Protein AF-A0A316TCF7-F1 (afdb_monomer_lite)

Radius of gyration: 24.78 Å; c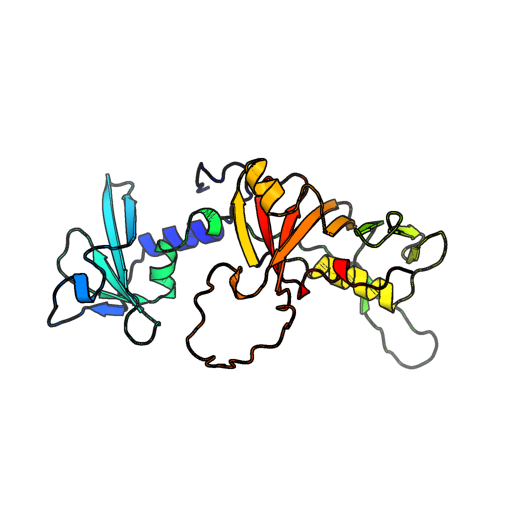hains: 1; bounding box: 73×53×65 Å

Structure (mmCIF, N/CA/C/O backbone):
data_AF-A0A316TCF7-F1
#
_entry.id   AF-A0A316TCF7-F1
#
loop_
_atom_site.group_PDB
_atom_site.id
_atom_site.type_symbol
_atom_site.label_atom_id
_atom_site.label_alt_id
_atom_site.label_comp_id
_atom_site.label_asym_id
_atom_site.label_entity_id
_atom_site.label_seq_id
_atom_site.pdbx_PDB_ins_code
_atom_site.Cartn_x
_atom_site.Cartn_y
_atom_site.Cartn_z
_atom_site.occupancy
_atom_site.B_iso_or_equiv
_atom_site.auth_seq_id
_atom_site.auth_comp_id
_atom_site.auth_asym_id
_atom_site.auth_atom_id
_atom_site.pdbx_PDB_model_num
ATOM 1 N N . LYS A 1 1 ? -2.316 -18.483 11.410 1.00 79.94 1 LYS A N 1
ATOM 2 C CA . LYS A 1 1 ? -2.054 -17.097 10.956 1.00 79.94 1 LYS A CA 1
ATOM 3 C C . LYS A 1 1 ? -3.388 -16.390 10.846 1.00 79.94 1 LYS A C 1
ATOM 5 O O . LYS A 1 1 ? -4.336 -17.031 10.403 1.00 79.94 1 LYS A O 1
ATOM 10 N N . TRP A 1 2 ? -3.458 -15.144 11.296 1.00 87.38 2 TRP A N 1
ATOM 11 C CA . TRP A 1 2 ? -4.660 -14.325 11.163 1.00 87.38 2 TRP A CA 1
ATOM 12 C C . TRP A 1 2 ? -4.809 -13.853 9.718 1.00 87.38 2 TRP A C 1
ATOM 14 O O . TRP A 1 2 ? -3.812 -13.752 8.998 1.00 87.38 2 TRP A O 1
ATOM 24 N N . LYS A 1 3 ? -6.047 -13.620 9.284 1.00 90.00 3 LYS A N 1
ATOM 25 C CA . LYS A 1 3 ? -6.356 -13.155 7.932 1.00 90.00 3 LYS A CA 1
ATOM 26 C C . LYS A 1 3 ? -7.639 -12.337 7.924 1.00 90.00 3 LYS A C 1
ATOM 28 O O . LYS A 1 3 ? -8.548 -12.625 8.701 1.00 90.00 3 LYS A O 1
ATOM 33 N N . ILE A 1 4 ? -7.713 -11.388 7.002 1.00 90.50 4 ILE A N 1
ATOM 34 C CA . ILE A 1 4 ? -8.958 -10.756 6.573 1.00 90.50 4 ILE A CA 1
ATOM 35 C C . ILE A 1 4 ? -9.314 -11.354 5.214 1.00 90.50 4 ILE A C 1
ATOM 37 O O . ILE A 1 4 ? -8.502 -11.317 4.286 1.00 90.50 4 ILE A O 1
ATOM 41 N N . ASP A 1 5 ? -10.509 -11.933 5.101 1.00 89.06 5 ASP A N 1
ATOM 42 C CA . ASP A 1 5 ? -10.923 -12.663 3.897 1.00 89.06 5 ASP A CA 1
ATOM 43 C C . ASP A 1 5 ? -11.027 -11.746 2.668 1.00 89.06 5 ASP A C 1
ATOM 45 O O . ASP A 1 5 ? -10.645 -12.147 1.573 1.00 89.06 5 ASP A O 1
ATOM 49 N N . SER A 1 6 ? -11.429 -10.481 2.839 1.00 88.75 6 SER A N 1
ATOM 50 C CA . SER A 1 6 ? -11.458 -9.499 1.742 1.00 88.75 6 SER A CA 1
ATOM 51 C C . SER A 1 6 ? -10.071 -9.073 1.242 1.00 88.75 6 SER A C 1
ATOM 53 O O . SER A 1 6 ? -9.982 -8.362 0.249 1.00 88.75 6 SER A O 1
ATOM 55 N N . LEU A 1 7 ? -8.992 -9.491 1.913 1.00 92.44 7 LEU A N 1
ATOM 56 C CA . LEU A 1 7 ? -7.603 -9.242 1.516 1.00 92.44 7 LEU A CA 1
ATOM 57 C C . LEU A 1 7 ? -6.900 -10.519 1.033 1.00 92.44 7 LEU A C 1
ATOM 59 O O . LEU A 1 7 ? -5.672 -10.578 1.034 1.00 92.44 7 LEU A O 1
ATOM 63 N N . GLN A 1 8 ? -7.637 -11.582 0.704 1.00 85.31 8 GLN A N 1
ATOM 64 C CA . GLN A 1 8 ? -7.052 -12.881 0.339 1.00 85.31 8 GLN A CA 1
ATOM 65 C C . GLN A 1 8 ? -6.064 -12.807 -0.842 1.00 85.31 8 GLN A C 1
ATOM 67 O O . GLN A 1 8 ? -5.120 -13.591 -0.886 1.00 85.31 8 GLN A O 1
ATOM 72 N N . ASP A 1 9 ? -6.255 -11.841 -1.745 1.00 84.38 9 ASP A N 1
ATOM 73 C CA . ASP A 1 9 ? -5.438 -11.638 -2.949 1.00 84.38 9 ASP A CA 1
ATOM 74 C C . ASP A 1 9 ? -4.302 -10.616 -2.740 1.00 84.38 9 ASP A C 1
ATOM 76 O O . ASP A 1 9 ? -3.544 -10.306 -3.662 1.00 84.38 9 ASP A O 1
ATOM 80 N N . ALA A 1 10 ? -4.154 -10.102 -1.515 1.00 92.50 10 ALA A N 1
ATOM 81 C CA . ALA A 1 10 ? -3.097 -9.180 -1.123 1.00 92.50 10 ALA A CA 1
ATOM 82 C C . ALA A 1 10 ? -2.125 -9.842 -0.133 1.00 92.50 10 ALA A C 1
ATOM 84 O O . ALA A 1 10 ? -2.541 -10.629 0.725 1.00 92.50 10 ALA A O 1
ATOM 85 N N . PRO A 1 11 ? -0.823 -9.503 -0.175 1.00 92.38 11 PRO A N 1
ATOM 86 C CA . PRO A 1 11 ? 0.077 -9.860 0.910 1.00 92.38 11 PRO A CA 1
ATOM 87 C C . PRO A 1 11 ? -0.380 -9.138 2.184 1.00 92.38 11 PRO A C 1
ATOM 89 O O . PRO A 1 11 ? -0.599 -7.929 2.175 1.00 92.38 11 PRO A O 1
ATOM 92 N N . GLN A 1 12 ? -0.554 -9.881 3.278 1.00 93.31 12 GLN A N 1
ATOM 93 C CA . GLN A 1 12 ? -1.078 -9.340 4.536 1.00 93.31 12 GLN A CA 1
ATOM 94 C C . GLN A 1 12 ? 0.015 -9.259 5.601 1.00 93.31 12 GLN A C 1
ATOM 96 O O . GLN A 1 12 ? 0.691 -10.253 5.894 1.00 93.31 12 GLN A O 1
ATOM 101 N N . TYR A 1 13 ? 0.138 -8.098 6.240 1.00 93.25 13 TYR A N 1
ATOM 102 C CA . TYR A 1 13 ? 1.184 -7.803 7.208 1.00 93.25 13 TYR A CA 1
ATOM 103 C C . TYR A 1 13 ? 0.856 -8.387 8.590 1.00 93.25 13 TYR A C 1
ATOM 105 O O . TYR A 1 13 ? 0.161 -7.789 9.412 1.00 93.25 13 TYR A O 1
ATOM 113 N N . GLN A 1 14 ? 1.365 -9.595 8.852 1.00 91.75 14 GLN A N 1
ATOM 114 C CA . GLN A 1 14 ? 1.034 -10.377 10.054 1.00 91.75 14 GLN A CA 1
ATOM 115 C C . GLN A 1 14 ? 1.345 -9.657 11.374 1.00 91.75 14 GLN A C 1
ATOM 117 O O . GLN A 1 14 ? 0.621 -9.857 12.348 1.00 91.75 14 GLN A O 1
ATOM 122 N N . SER A 1 15 ? 2.367 -8.797 11.417 1.00 92.00 15 SER A N 1
ATOM 123 C CA . SER A 1 15 ? 2.712 -8.040 12.626 1.00 92.00 15 SER A CA 1
ATOM 124 C C . SER A 1 15 ? 1.550 -7.167 13.111 1.00 92.00 15 SER A C 1
ATOM 126 O O . SER A 1 15 ? 1.272 -7.160 14.304 1.00 92.00 15 SER A O 1
ATOM 128 N N . LYS A 1 16 ? 0.775 -6.544 12.206 1.00 92.44 16 LYS A N 1
ATOM 129 C CA . LYS A 1 16 ? -0.392 -5.726 12.592 1.00 92.44 16 LYS A CA 1
ATOM 130 C C . LYS A 1 16 ? -1.493 -6.540 13.277 1.00 92.44 16 LYS A C 1
ATOM 132 O O . LYS A 1 16 ? -2.161 -6.020 14.167 1.00 92.44 16 LYS A O 1
ATOM 137 N N . TYR A 1 17 ? -1.668 -7.809 12.904 1.00 91.81 17 TYR A N 1
ATOM 138 C CA . TYR A 1 17 ? -2.594 -8.710 13.597 1.00 91.81 17 TYR A CA 1
ATOM 139 C C . TYR A 1 17 ? -2.096 -9.062 14.993 1.00 91.81 17 TYR A C 1
ATOM 141 O O . TYR A 1 17 ? -2.874 -9.049 15.942 1.00 91.81 17 TYR A O 1
ATOM 149 N N . ASN A 1 18 ? -0.803 -9.371 15.117 1.00 90.38 18 ASN A N 1
ATOM 150 C CA . ASN A 1 18 ? -0.202 -9.701 16.405 1.00 90.38 18 ASN A CA 1
ATOM 151 C C . ASN A 1 18 ? -0.298 -8.518 17.374 1.00 90.38 18 ASN A C 1
ATOM 153 O O . ASN A 1 18 ? -0.666 -8.732 18.523 1.00 90.38 18 ASN A O 1
ATOM 157 N N . ASP A 1 19 ? -0.075 -7.289 16.896 1.00 90.50 19 ASP A N 1
ATOM 158 C CA . ASP A 1 19 ? -0.264 -6.069 17.687 1.00 90.50 19 ASP A CA 1
ATOM 159 C C . ASP A 1 19 ? -1.677 -5.976 18.274 1.00 90.50 19 ASP A C 1
ATOM 161 O O . ASP A 1 19 ? -1.844 -5.672 19.453 1.00 90.50 19 ASP A O 1
ATOM 165 N N . LEU A 1 20 ? -2.702 -6.213 17.447 1.00 89.25 20 LEU A N 1
ATOM 166 C CA . LEU A 1 20 ? -4.098 -6.117 17.874 1.00 89.25 20 LEU A CA 1
ATOM 167 C C . LEU A 1 20 ? -4.452 -7.231 18.866 1.00 89.25 20 LEU A C 1
ATOM 169 O O . LEU A 1 20 ? -5.123 -6.990 19.867 1.00 89.25 20 LEU A O 1
ATOM 173 N N . VAL A 1 21 ? -3.977 -8.450 18.606 1.00 88.19 21 VAL A N 1
ATOM 174 C CA . VAL A 1 21 ? -4.162 -9.594 19.507 1.00 88.19 21 VAL A CA 1
ATOM 175 C C . VAL A 1 21 ? -3.517 -9.333 20.861 1.00 88.19 21 VAL A C 1
ATOM 177 O O . VAL A 1 21 ? -4.112 -9.677 21.878 1.00 88.19 21 VAL A O 1
ATOM 180 N N . GLU A 1 22 ? -2.331 -8.729 20.886 1.00 88.19 22 GLU A N 1
ATOM 181 C CA . GLU A 1 22 ? -1.636 -8.419 22.132 1.00 88.19 22 GLU A CA 1
ATOM 182 C C . GLU A 1 22 ? -2.380 -7.360 22.944 1.00 88.19 22 GLU A C 1
ATOM 184 O O . GLU A 1 22 ? -2.625 -7.559 24.132 1.00 88.19 22 GLU A O 1
ATOM 189 N N . VAL A 1 23 ? -2.877 -6.309 22.283 1.00 86.81 23 VAL A N 1
ATOM 190 C CA . VAL A 1 23 ? -3.737 -5.310 22.935 1.00 86.81 23 VAL A CA 1
ATOM 191 C C . VAL A 1 23 ? -4.981 -5.943 23.558 1.00 86.81 23 VAL A C 1
ATOM 193 O O . VAL A 1 23 ? -5.360 -5.570 24.661 1.00 86.81 23 VAL A O 1
ATOM 196 N N . MET A 1 24 ? -5.610 -6.922 22.905 1.00 82.56 24 MET A N 1
ATOM 197 C CA . MET A 1 24 ? -6.805 -7.578 23.458 1.00 82.56 24 MET A CA 1
ATOM 198 C C . MET A 1 24 ? -6.514 -8.545 24.617 1.00 82.56 24 MET A C 1
ATOM 200 O O . MET A 1 24 ? -7.453 -8.968 25.298 1.00 82.56 24 MET A O 1
ATOM 204 N N . LYS A 1 25 ? -5.250 -8.916 24.853 1.00 82.56 25 LYS A N 1
ATOM 205 C CA . LYS A 1 25 ? -4.839 -9.688 26.038 1.00 82.56 25 LYS A CA 1
ATOM 206 C C . LYS A 1 25 ? -4.508 -8.786 27.222 1.00 82.56 25 LYS A C 1
ATOM 208 O O . LYS A 1 25 ? -4.874 -9.117 28.345 1.00 82.56 25 LYS A O 1
ATOM 213 N N . GLU A 1 26 ? -3.813 -7.684 26.958 1.00 78.75 26 GLU A N 1
ATOM 214 C CA . GLU A 1 26 ? -3.201 -6.809 27.965 1.00 78.75 26 GLU A CA 1
ATOM 215 C C . GLU A 1 26 ? -3.775 -5.389 27.889 1.00 78.75 26 GLU A C 1
ATOM 217 O O . GLU A 1 26 ? -3.046 -4.404 27.966 1.00 78.75 26 GLU A O 1
ATOM 222 N N . LEU A 1 27 ? -5.088 -5.256 27.673 1.00 76.50 27 LEU A N 1
ATOM 223 C CA . LEU A 1 27 ? -5.707 -3.940 27.541 1.00 76.50 27 LEU A CA 1
ATOM 224 C C . LEU A 1 27 ? -5.580 -3.162 28.859 1.00 76.50 27 LEU A C 1
ATOM 226 O O . LEU A 1 27 ? -6.325 -3.401 29.811 1.00 76.50 27 LEU A O 1
ATOM 230 N N . GLU A 1 28 ? -4.663 -2.201 28.884 1.00 76.12 28 GLU A N 1
ATOM 231 C CA . GLU A 1 28 ? -4.437 -1.304 30.012 1.00 76.12 28 GLU A CA 1
ATOM 232 C C . GLU A 1 28 ? -4.947 0.107 29.699 1.00 76.12 28 GLU A C 1
ATOM 234 O O . GLU A 1 28 ? -4.671 0.689 28.647 1.00 76.12 28 GLU A O 1
ATOM 239 N N . ALA A 1 29 ? -5.704 0.673 30.637 1.00 76.44 29 ALA A N 1
ATOM 240 C CA . ALA A 1 29 ? -6.111 2.069 30.597 1.00 76.44 29 ALA A CA 1
ATOM 241 C C . ALA A 1 29 ? -5.047 2.953 31.257 1.00 76.44 29 ALA A C 1
ATOM 243 O O . ALA A 1 29 ? -4.533 2.621 32.324 1.00 76.44 29 ALA A O 1
ATOM 244 N N . VAL A 1 30 ? -4.783 4.123 30.671 1.00 79.88 30 VAL A N 1
ATOM 245 C CA . VAL A 1 30 ? -3.885 5.132 31.256 1.00 79.88 30 VAL A CA 1
ATOM 246 C C . VAL A 1 30 ? -4.546 5.779 32.468 1.00 79.88 30 VAL A C 1
ATOM 248 O O . VAL A 1 30 ? -3.920 5.979 33.506 1.00 79.88 30 VAL A O 1
ATOM 251 N N . GLN A 1 31 ? -5.827 6.123 32.336 1.00 89.12 31 GLN A N 1
ATOM 252 C CA . GLN A 1 31 ? -6.557 6.841 33.370 1.00 89.12 31 GLN A CA 1
ATOM 253 C C . GLN A 1 31 ? -8.052 6.548 33.283 1.00 89.12 31 GLN A C 1
ATOM 255 O O . GLN A 1 31 ? -8.632 6.600 32.204 1.00 89.12 31 GLN A O 1
ATOM 260 N N . LYS A 1 32 ? -8.697 6.317 34.428 1.00 93.38 32 LYS A N 1
ATOM 261 C CA . LYS A 1 32 ? -10.160 6.356 34.549 1.00 93.38 32 LYS A CA 1
ATOM 262 C C . LYS A 1 32 ? -10.629 7.809 34.683 1.00 93.38 32 LYS A C 1
ATOM 264 O O . LYS A 1 32 ? -10.065 8.561 35.479 1.00 93.38 32 LYS A O 1
ATOM 269 N N . LEU A 1 33 ? -11.639 8.208 33.913 1.00 92.12 33 LEU A N 1
ATOM 270 C CA . LEU A 1 33 ? -12.259 9.522 34.062 1.00 92.12 33 LEU A CA 1
ATOM 271 C C . LEU A 1 33 ? -13.232 9.546 35.243 1.00 92.12 33 LEU A C 1
ATOM 273 O O . LEU A 1 33 ? -14.001 8.613 35.462 1.00 92.12 33 LEU A O 1
ATOM 277 N N . GLU A 1 34 ? -13.231 10.674 35.946 1.00 91.12 34 GLU A N 1
ATOM 278 C CA . GLU A 1 34 ? -14.187 11.005 37.001 1.00 91.12 34 GLU A CA 1
ATOM 279 C C . GLU A 1 34 ? -15.113 12.131 36.517 1.00 91.12 34 GLU A C 1
ATOM 281 O O . GLU A 1 34 ? -14.715 12.945 35.682 1.00 91.12 34 GLU A O 1
ATOM 286 N N . ASN A 1 35 ? -16.324 12.221 37.077 1.00 88.00 35 ASN A N 1
ATOM 287 C CA . ASN A 1 35 ? -17.344 13.219 36.705 1.00 88.00 35 ASN A CA 1
ATOM 288 C C . ASN A 1 35 ? -17.736 13.159 35.215 1.00 88.00 35 ASN A C 1
ATOM 290 O O . ASN A 1 35 ? -17.579 14.127 34.469 1.00 88.00 35 ASN A O 1
ATOM 294 N N . LEU A 1 36 ? -18.231 11.994 34.791 1.00 89.81 36 LEU A N 1
ATOM 295 C CA . LEU A 1 36 ? -18.603 11.724 33.402 1.00 89.81 36 LEU A CA 1
ATOM 296 C C . LEU A 1 36 ? -19.696 12.679 32.896 1.00 89.81 36 LEU A C 1
ATOM 298 O O . LEU A 1 36 ? -20.663 12.975 33.601 1.00 89.81 36 LEU A O 1
ATOM 302 N N . GLN A 1 37 ? -19.536 13.125 31.653 1.00 92.19 37 GLN A N 1
ATOM 303 C CA . GLN A 1 37 ? -20.550 13.839 30.878 1.00 92.19 37 GLN A CA 1
ATOM 304 C C . GLN A 1 37 ? -21.309 12.865 29.961 1.00 92.19 37 GLN A C 1
ATOM 306 O O . GLN A 1 37 ? -21.151 11.646 30.050 1.00 92.19 37 GLN A O 1
ATOM 311 N N . GLU A 1 38 ? -22.151 13.397 29.077 1.00 94.06 38 GLU A N 1
ATOM 312 C CA . GLU A 1 38 ? -22.836 12.599 28.059 1.00 94.06 38 GLU A CA 1
ATOM 313 C C . GLU A 1 38 ? -21.843 11.939 27.088 1.00 94.06 38 GLU A C 1
ATOM 315 O O . GLU A 1 38 ? -20.800 12.504 26.762 1.00 94.06 38 GLU A O 1
ATOM 320 N N . LEU A 1 39 ? -22.183 10.744 26.588 1.00 95.31 39 LEU A N 1
ATOM 321 C CA . LEU A 1 39 ? -21.298 9.943 25.728 1.00 95.31 39 LEU A CA 1
ATOM 322 C C . LEU A 1 39 ? -20.875 10.661 24.439 1.00 95.31 39 LEU A C 1
ATOM 324 O O . LEU A 1 39 ? -19.760 10.447 23.965 1.00 95.31 39 LEU A O 1
ATOM 328 N N . SER A 1 40 ? -21.733 11.533 23.909 1.00 96.44 40 SER A N 1
ATOM 329 C CA . SER A 1 40 ? -21.477 12.343 22.713 1.00 96.44 40 SER A CA 1
ATOM 330 C C . SER A 1 40 ? -20.293 13.296 22.871 1.00 96.44 40 SER A C 1
ATOM 332 O O . SER A 1 40 ? -19.566 13.529 21.908 1.00 96.44 40 SER A O 1
ATOM 334 N N . VAL A 1 41 ? -20.021 13.779 24.091 1.00 95.88 41 VAL A N 1
ATOM 335 C CA . VAL A 1 41 ? -18.838 14.607 24.395 1.00 95.88 41 VAL A CA 1
ATOM 336 C C . VAL A 1 41 ? -17.544 13.844 24.100 1.00 95.88 41 VAL A C 1
ATOM 338 O O . VAL A 1 41 ? -16.540 14.436 23.714 1.00 95.88 41 VAL A O 1
ATOM 341 N N . TYR A 1 42 ? -17.580 12.523 24.248 1.00 96.12 42 TYR A N 1
ATOM 342 C CA . TYR A 1 42 ? -16.438 11.635 24.068 1.00 96.12 42 TYR A CA 1
ATOM 343 C C . TYR A 1 42 ? -16.463 10.887 22.728 1.00 96.12 42 TYR A C 1
ATOM 345 O O . TYR A 1 42 ? -15.568 10.086 22.481 1.00 96.12 42 TYR A O 1
ATOM 353 N N . GLY A 1 43 ? -17.484 11.087 21.884 1.00 96.19 43 GLY A N 1
ATOM 354 C CA . GLY A 1 43 ? -17.703 10.296 20.662 1.00 96.19 43 GLY A CA 1
ATOM 355 C C . GLY A 1 43 ? -18.103 8.837 20.919 1.00 96.19 43 GLY A C 1
ATOM 356 O O . GLY A 1 43 ? -17.979 7.988 20.042 1.00 96.19 43 GLY A O 1
ATOM 357 N N . LEU A 1 44 ? -18.558 8.512 22.133 1.00 96.69 44 LEU A N 1
ATOM 358 C CA . LEU A 1 44 ? -18.942 7.151 22.529 1.00 96.69 44 LEU A CA 1
ATOM 359 C C . LEU A 1 44 ? -20.415 6.825 22.237 1.00 96.69 44 LEU A C 1
ATOM 361 O O . LEU A 1 44 ? -20.863 5.710 22.498 1.00 96.69 44 LEU A O 1
ATOM 365 N N . ASP A 1 45 ? -21.171 7.777 21.694 1.00 96.19 45 ASP A N 1
ATOM 366 C CA . ASP A 1 45 ? -22.489 7.558 21.094 1.00 96.19 45 ASP A CA 1
ATOM 367 C C . ASP A 1 45 ? -22.395 7.003 19.659 1.00 96.19 45 ASP A C 1
ATOM 369 O O . ASP A 1 45 ? -23.292 6.278 19.226 1.00 96.19 45 ASP A O 1
ATOM 373 N N . GLN A 1 46 ? -21.287 7.271 18.956 1.00 95.75 46 GLN A N 1
ATOM 374 C CA . GLN A 1 46 ? -20.941 6.687 17.652 1.00 95.75 46 GLN A CA 1
ATOM 375 C C . GLN A 1 46 ? -19.502 6.130 17.629 1.00 95.75 46 GLN A C 1
ATOM 377 O O . GLN A 1 46 ? -18.666 6.599 16.858 1.00 95.75 46 GLN A O 1
ATOM 382 N N . PRO A 1 47 ? -19.189 5.124 18.464 1.00 96.75 47 PRO A N 1
ATOM 383 C CA . PRO A 1 47 ? -17.824 4.644 18.618 1.00 96.75 47 PRO A CA 1
ATOM 384 C C . PRO A 1 47 ? -17.405 3.679 17.505 1.00 96.75 47 PRO A C 1
ATOM 386 O O . PRO A 1 47 ? -18.223 2.936 16.950 1.00 96.75 47 PRO A O 1
ATOM 389 N N . THR A 1 48 ? -16.093 3.568 17.301 1.00 95.94 48 THR A N 1
ATOM 390 C CA . THR A 1 48 ? -15.496 2.394 16.653 1.00 95.94 48 THR A CA 1
ATOM 391 C C . THR A 1 48 ? -15.505 1.220 17.630 1.00 95.94 48 THR A C 1
ATOM 393 O O . THR A 1 48 ? 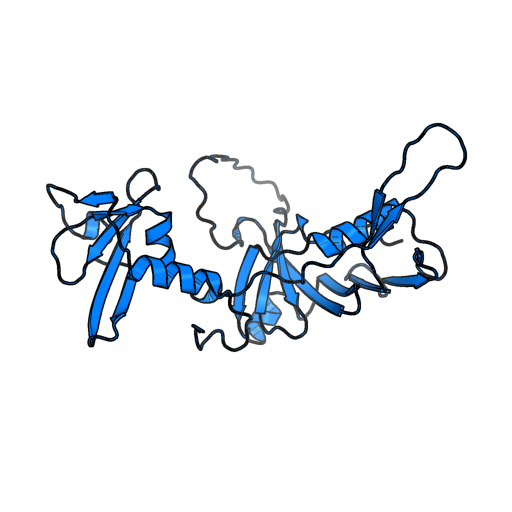-15.161 1.375 18.803 1.00 95.94 48 THR A O 1
ATOM 396 N N . LYS A 1 49 ? -15.912 0.032 17.169 1.00 93.88 49 LYS A N 1
ATOM 397 C CA . LYS A 1 49 ? -16.055 -1.159 18.018 1.00 93.88 49 LYS A CA 1
ATOM 398 C C . LYS A 1 49 ? -14.998 -2.210 17.700 1.00 93.88 49 LYS A C 1
ATOM 400 O O . LYS A 1 49 ? -14.859 -2.616 16.550 1.00 93.88 49 LYS A O 1
ATOM 405 N N . GLY A 1 50 ? -14.327 -2.711 18.733 1.00 90.56 50 GLY A N 1
ATOM 406 C CA . GLY A 1 50 ? -13.469 -3.892 18.660 1.00 90.56 50 GLY A CA 1
ATOM 407 C C . GLY A 1 50 ? -14.019 -5.009 19.538 1.00 90.56 50 GLY A C 1
ATOM 408 O O . GLY A 1 50 ? -14.167 -4.819 20.740 1.00 90.56 50 GLY A O 1
ATOM 409 N N . THR A 1 51 ? -14.303 -6.180 18.969 1.00 90.19 51 THR A N 1
ATOM 410 C CA . THR A 1 51 ? -14.833 -7.328 19.723 1.00 90.19 51 THR A CA 1
ATOM 411 C C . THR A 1 51 ? -13.874 -8.511 19.651 1.00 90.19 51 THR A C 1
ATOM 413 O O . THR A 1 51 ? -13.502 -8.945 18.562 1.00 90.19 51 THR A O 1
ATOM 416 N N . ALA A 1 52 ? -13.504 -9.063 20.808 1.00 87.81 52 ALA A N 1
ATOM 417 C CA . ALA A 1 52 ? -12.785 -10.331 20.906 1.00 87.81 52 ALA A CA 1
ATOM 418 C C . ALA A 1 52 ? -13.689 -11.430 21.458 1.00 87.81 52 ALA A C 1
ATOM 420 O O . ALA A 1 52 ? -14.390 -11.237 22.453 1.00 87.81 52 ALA A O 1
ATOM 421 N N . HIS A 1 53 ? -13.602 -12.603 20.832 1.00 89.38 53 HIS A N 1
ATOM 422 C CA . HIS A 1 53 ? -14.195 -13.846 21.310 1.00 89.38 53 HIS A CA 1
ATOM 423 C C . HIS A 1 53 ? -13.081 -14.745 21.845 1.00 89.38 53 HIS A C 1
ATOM 425 O O . HIS A 1 53 ? -12.179 -15.138 21.101 1.00 89.38 53 HIS A O 1
ATOM 431 N N . TYR A 1 54 ? -13.131 -15.048 23.136 1.00 87.50 54 TYR A N 1
ATOM 432 C CA . TYR A 1 54 ? -12.096 -15.805 23.829 1.00 87.50 54 TYR A CA 1
ATOM 433 C C . TYR A 1 54 ? -12.415 -17.303 23.834 1.00 87.50 54 TYR A C 1
ATOM 435 O O . TYR A 1 54 ? -13.560 -17.731 23.676 1.00 87.50 54 TYR A O 1
ATOM 443 N N . ALA A 1 55 ? -11.380 -18.125 24.022 1.00 88.56 55 ALA A N 1
ATOM 444 C CA . ALA A 1 55 ? -11.500 -19.585 24.000 1.00 88.56 55 ALA A CA 1
ATOM 445 C C . ALA A 1 55 ? -12.365 -20.150 25.143 1.00 88.56 55 ALA A C 1
ATOM 447 O O . ALA A 1 55 ? -12.894 -21.252 25.023 1.00 88.56 55 ALA A O 1
ATOM 448 N N . ASP A 1 56 ? -12.525 -19.399 26.233 1.00 90.31 56 ASP A N 1
ATOM 449 C CA . ASP A 1 56 ? -13.424 -19.730 27.343 1.00 90.31 56 ASP A CA 1
ATOM 450 C C . ASP A 1 56 ? -14.903 -19.403 27.046 1.00 90.31 56 ASP A C 1
ATOM 452 O O . ASP A 1 56 ? -15.771 -19.619 27.890 1.00 90.31 56 ASP A O 1
ATOM 456 N N . GLY A 1 57 ? -15.199 -18.906 25.840 1.00 90.69 57 GLY A N 1
ATOM 457 C CA . GLY A 1 57 ? -16.533 -18.516 25.395 1.00 90.69 57 GLY A CA 1
ATOM 458 C C . GLY A 1 57 ? -16.935 -17.099 25.800 1.00 90.69 57 GLY A C 1
ATOM 459 O O . GLY A 1 57 ? -18.010 -16.644 25.406 1.00 90.69 57 GLY A O 1
ATOM 460 N N . THR A 1 58 ? -16.101 -16.379 26.556 1.00 89.25 58 THR A N 1
ATOM 461 C CA . THR A 1 58 ? -16.373 -14.980 26.889 1.00 89.25 58 THR A CA 1
ATOM 462 C C . THR A 1 58 ? -16.173 -14.081 25.672 1.00 89.25 58 THR A C 1
ATOM 464 O O . THR A 1 58 ? -15.450 -14.396 24.725 1.00 89.25 58 THR A O 1
ATOM 467 N N . THR A 1 59 ? -16.870 -12.949 25.670 1.00 90.94 59 THR A N 1
ATOM 468 C CA . THR A 1 59 ? -16.748 -11.923 24.635 1.00 90.94 59 THR A CA 1
ATOM 469 C C . THR A 1 59 ? -16.531 -10.584 25.316 1.00 90.94 59 THR A C 1
ATOM 471 O O . THR A 1 59 ? -17.217 -10.273 26.292 1.00 90.94 59 THR A O 1
ATOM 474 N N . LYS A 1 60 ? -15.579 -9.797 24.814 1.00 89.69 60 LYS A N 1
ATOM 475 C CA . LYS A 1 60 ? -15.362 -8.417 25.257 1.00 89.69 60 LYS A CA 1
ATOM 476 C C . LYS A 1 60 ? -15.402 -7.483 24.066 1.00 89.69 60 LYS A C 1
ATOM 478 O O . LYS A 1 60 ? -14.752 -7.748 23.056 1.00 89.69 60 LYS A O 1
ATOM 483 N N . THR A 1 61 ? -16.151 -6.397 24.220 1.00 93.25 61 THR A N 1
ATOM 484 C CA . THR A 1 61 ? -16.255 -5.325 23.233 1.00 93.25 61 THR A CA 1
ATOM 485 C C . THR A 1 61 ? -15.697 -4.044 23.833 1.00 93.25 61 THR A C 1
ATOM 487 O O . THR A 1 61 ? -16.200 -3.565 24.851 1.00 93.25 61 THR A O 1
ATOM 490 N N . ILE A 1 62 ? -14.670 -3.493 23.193 1.00 93.25 62 ILE A N 1
ATOM 491 C CA . ILE A 1 62 ? -14.180 -2.141 23.439 1.00 93.25 62 ILE A CA 1
ATOM 492 C C . ILE A 1 62 ? -14.859 -1.174 22.468 1.00 93.25 62 ILE A C 1
ATOM 494 O O . ILE A 1 62 ? -15.039 -1.471 21.285 1.00 93.25 62 ILE A O 1
ATOM 498 N N . LEU A 1 63 ? -15.237 -0.017 22.992 1.00 96.31 63 LEU A N 1
ATOM 499 C CA . LEU A 1 63 ? -15.739 1.135 22.265 1.00 96.31 63 LEU A CA 1
ATOM 500 C C . LEU A 1 63 ? -14.650 2.208 22.301 1.00 96.31 63 LEU A C 1
ATOM 502 O O . LEU A 1 63 ? -14.224 2.596 23.389 1.00 96.31 63 LEU A O 1
ATOM 506 N N . VAL A 1 64 ? -14.207 2.663 21.133 1.00 96.69 64 VAL A N 1
ATOM 507 C CA . VAL A 1 64 ? -13.226 3.740 20.961 1.00 96.69 64 VAL A CA 1
ATOM 508 C C . VAL A 1 64 ? -13.957 4.953 20.397 1.00 96.69 64 VAL A C 1
ATOM 510 O O . VAL A 1 64 ? -14.557 4.871 19.325 1.00 96.69 64 VAL A O 1
ATOM 513 N N . GLY A 1 65 ? -13.959 6.042 21.158 1.00 97.25 65 GLY A N 1
ATOM 514 C CA . GLY A 1 65 ? -14.542 7.324 20.781 1.00 97.25 65 GLY A CA 1
ATOM 515 C C . GLY A 1 65 ? -13.502 8.274 20.191 1.00 97.25 65 GLY A C 1
ATOM 516 O O . GLY A 1 65 ? -12.544 7.853 19.546 1.00 97.25 65 GLY A O 1
ATOM 517 N N . ASN A 1 66 ? -13.688 9.567 20.438 1.00 96.31 66 ASN A N 1
ATOM 518 C CA . ASN A 1 66 ? -12.827 10.627 19.924 1.00 96.31 66 ASN A CA 1
ATOM 519 C C . ASN A 1 66 ? -11.443 10.628 20.592 1.00 96.31 66 ASN A C 1
ATOM 521 O O . ASN A 1 66 ? -11.285 10.215 21.751 1.00 96.31 66 ASN A O 1
ATOM 525 N N . ALA A 1 67 ? -10.463 11.192 19.884 1.00 95.38 67 ALA A N 1
ATOM 526 C CA . ALA A 1 67 ? -9.202 11.605 20.482 1.00 95.38 67 ALA A CA 1
ATOM 527 C C . ALA A 1 67 ? -9.459 12.634 21.599 1.00 95.38 67 ALA A C 1
ATOM 529 O O . ALA A 1 67 ? -10.275 13.553 21.473 1.00 95.38 67 ALA A O 1
ATOM 530 N N . ALA A 1 68 ? -8.766 12.466 22.718 1.00 93.06 68 ALA A N 1
ATOM 531 C CA . ALA A 1 68 ? -8.782 13.404 23.825 1.00 93.06 68 ALA A CA 1
ATOM 532 C C . ALA A 1 68 ? -7.994 14.678 23.464 1.00 93.06 68 ALA A C 1
ATOM 534 O O . ALA A 1 68 ? -7.092 14.630 22.621 1.00 93.06 68 ALA A O 1
ATOM 535 N N . PRO A 1 69 ? -8.269 15.818 24.128 1.00 91.12 69 PRO A N 1
ATOM 536 C CA . PRO A 1 69 ? -7.489 17.035 23.936 1.00 91.12 69 PRO A CA 1
ATOM 537 C C . PRO A 1 69 ? -5.983 16.770 24.066 1.00 91.12 69 PRO A C 1
ATOM 539 O O . PRO A 1 69 ? -5.529 16.201 25.060 1.00 91.12 69 PRO A O 1
ATOM 542 N N . GLY A 1 70 ? -5.220 17.188 23.055 1.00 85.62 70 GLY A N 1
ATOM 543 C CA . GLY A 1 70 ? -3.780 16.942 22.955 1.00 85.62 70 GLY A CA 1
ATOM 544 C C . GLY A 1 70 ? -3.382 15.707 22.138 1.00 85.62 70 GLY A C 1
ATOM 545 O O . GLY A 1 70 ? -2.191 15.452 22.030 1.00 85.62 70 GLY A O 1
ATOM 546 N N . GLY A 1 71 ? -4.329 14.937 21.586 1.00 85.94 71 GLY A N 1
ATOM 547 C CA . GLY A 1 71 ? -4.079 13.921 20.547 1.00 85.94 71 GLY A CA 1
ATOM 548 C C . GLY A 1 71 ? -3.389 12.627 21.003 1.00 85.94 71 GLY A C 1
ATOM 549 O O . GLY A 1 71 ? -3.403 11.639 20.288 1.00 85.94 71 GLY A O 1
ATOM 550 N N . LEU A 1 72 ? -2.830 12.581 22.215 1.00 90.50 72 LEU A N 1
ATOM 551 C CA . LEU A 1 72 ? -2.046 11.428 22.686 1.00 90.50 72 LEU A CA 1
ATOM 552 C C . LEU A 1 72 ? -2.881 10.230 23.164 1.00 90.50 72 LEU A C 1
ATOM 554 O O . LEU A 1 72 ? -2.345 9.133 23.339 1.00 90.50 72 LEU A O 1
ATOM 558 N N . ASN A 1 73 ? -4.165 10.436 23.456 1.00 94.56 73 ASN A N 1
ATOM 559 C CA . ASN A 1 73 ? -5.048 9.427 24.039 1.00 94.56 73 ASN A CA 1
ATOM 560 C C . ASN A 1 73 ? -6.430 9.477 23.391 1.00 94.56 73 ASN A C 1
ATOM 562 O O . ASN A 1 73 ? -6.830 10.510 22.869 1.00 94.56 73 ASN A O 1
ATOM 566 N N . TYR A 1 74 ? -7.188 8.397 23.534 1.00 96.38 74 TYR A N 1
ATOM 567 C CA . TYR A 1 74 ? -8.574 8.270 23.096 1.00 96.38 74 TYR A CA 1
ATOM 568 C C . TYR A 1 74 ? -9.484 7.957 24.277 1.00 96.38 74 TYR A C 1
ATOM 570 O O . TYR A 1 74 ? -9.074 7.290 25.234 1.00 96.38 74 TYR A O 1
ATOM 578 N N . TYR A 1 75 ? -10.731 8.419 24.196 1.00 96.81 75 TYR A N 1
ATOM 579 C CA . TYR A 1 75 ? -11.772 8.006 25.128 1.00 96.81 75 TYR A CA 1
ATOM 580 C C . TYR A 1 75 ? -12.263 6.607 24.774 1.00 96.81 75 TYR A C 1
ATOM 582 O O . TYR A 1 75 ? -12.799 6.384 23.691 1.00 96.81 75 TYR A O 1
ATOM 590 N N . CYS A 1 76 ? -12.119 5.669 2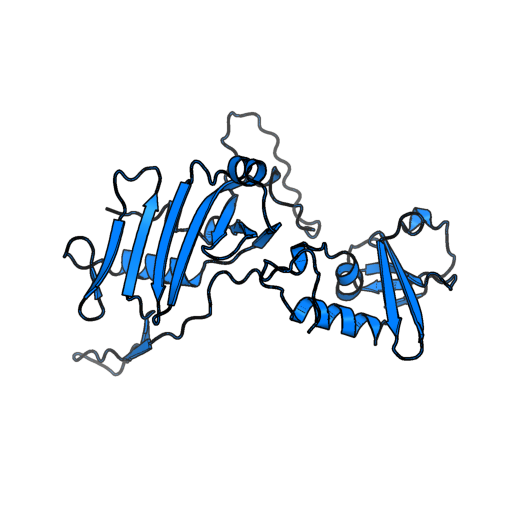5.702 1.00 96.31 76 CYS A N 1
ATOM 591 C CA . CYS A 1 76 ? -12.501 4.278 25.504 1.00 96.31 76 CYS A CA 1
ATOM 592 C C . CYS A 1 76 ? -13.391 3.775 26.636 1.00 96.31 76 CYS A C 1
ATOM 594 O O . CYS A 1 76 ? -13.291 4.218 27.780 1.00 96.31 76 CYS A O 1
ATOM 596 N N . LYS A 1 77 ? -14.245 2.804 26.323 1.00 94.69 77 LYS A N 1
ATOM 597 C CA . LYS A 1 77 ? -15.155 2.172 27.282 1.00 94.69 77 LYS A CA 1
ATOM 598 C C . LYS A 1 77 ? -15.383 0.708 26.914 1.00 94.69 77 LYS A C 1
ATOM 600 O O . LYS A 1 77 ? -15.437 0.372 25.734 1.00 94.69 77 LYS A O 1
ATOM 605 N N . LEU A 1 78 ? -15.539 -0.166 27.908 1.00 92.31 78 LEU A N 1
ATOM 606 C CA . LEU A 1 78 ?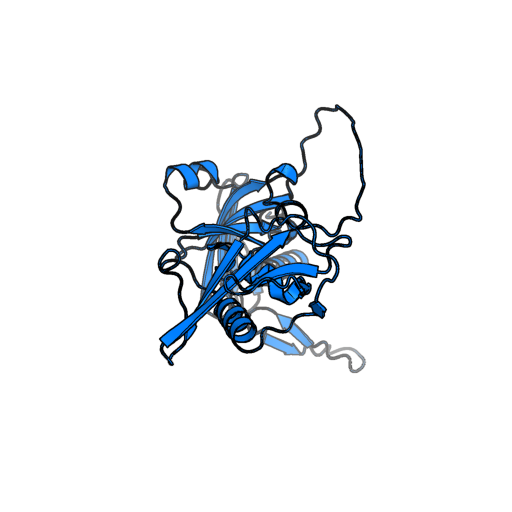 -16.075 -1.508 27.669 1.00 92.31 78 LEU A CA 1
ATOM 607 C C . LEU A 1 78 ? -17.598 -1.428 27.537 1.00 92.31 78 LEU A C 1
ATOM 609 O O . LEU A 1 78 ? -18.256 -0.786 28.353 1.00 92.31 78 LEU A O 1
ATOM 613 N N . GLU A 1 79 ? -18.155 -2.075 26.512 1.00 93.56 79 GLU A N 1
ATOM 614 C CA . GLU A 1 79 ? -19.591 -1.999 26.187 1.00 93.56 79 GLU A CA 1
ATOM 615 C C . GLU A 1 79 ? -20.494 -2.452 27.351 1.00 93.56 79 GLU A C 1
ATOM 617 O O . GLU A 1 79 ? -21.609 -1.955 27.489 1.00 93.56 79 GLU A O 1
ATOM 622 N N . ASP A 1 80 ? -20.002 -3.352 28.210 1.00 91.56 80 ASP A N 1
ATOM 623 C CA . ASP A 1 80 ? -20.699 -3.907 29.376 1.00 91.56 80 ASP A CA 1
ATOM 624 C C . ASP A 1 80 ? -20.437 -3.159 30.699 1.00 91.56 80 ASP A C 1
ATOM 626 O O . ASP A 1 80 ? -20.886 -3.609 31.755 1.00 91.56 80 ASP A O 1
ATOM 630 N N . GLN A 1 81 ? -19.710 -2.040 30.676 1.00 90.56 81 GLN A N 1
ATOM 631 C CA . GLN A 1 81 ? -19.375 -1.247 31.867 1.00 90.56 81 GLN A CA 1
ATOM 632 C C . GLN A 1 81 ? -19.877 0.186 31.733 1.00 90.56 81 GLN A C 1
ATOM 634 O O . GLN A 1 81 ? -20.403 0.539 30.689 1.00 90.56 81 GLN A O 1
ATOM 639 N N . ASP A 1 82 ? -19.737 1.014 32.776 1.00 90.94 82 ASP A N 1
ATOM 640 C CA . ASP A 1 82 ? -20.089 2.443 32.721 1.00 90.94 82 ASP A CA 1
ATOM 641 C C . ASP A 1 82 ? -18.896 3.394 32.693 1.00 90.94 82 ASP A C 1
ATOM 643 O O . ASP A 1 82 ? -19.005 4.501 32.163 1.00 90.94 82 ASP A O 1
ATOM 647 N N . ASP A 1 83 ? -17.755 2.928 33.185 1.00 94.62 83 ASP A N 1
ATOM 648 C CA . ASP A 1 83 ? -16.531 3.706 33.282 1.00 94.62 83 ASP A CA 1
ATOM 649 C C . ASP A 1 83 ? -15.973 4.076 31.898 1.00 94.62 83 ASP A C 1
ATOM 651 O O . ASP A 1 83 ? -15.971 3.268 30.965 1.00 94.62 83 ASP A O 1
ATOM 655 N N . ILE A 1 84 ? -15.471 5.308 31.786 1.00 95.75 84 ILE A N 1
ATOM 656 C CA . ILE A 1 84 ? -14.762 5.810 30.606 1.00 95.75 84 ILE A CA 1
ATOM 657 C C . ILE A 1 84 ? -13.297 5.994 30.980 1.00 95.75 84 ILE A C 1
ATOM 659 O O . ILE A 1 84 ? -12.969 6.493 32.060 1.00 95.75 84 ILE A O 1
ATOM 663 N N . TYR A 1 85 ? -12.418 5.608 30.068 1.00 95.25 85 TYR A N 1
ATOM 664 C CA . TYR A 1 85 ? -10.980 5.613 30.254 1.00 95.25 85 TYR A CA 1
ATOM 665 C C . TYR A 1 85 ? -10.286 6.422 29.163 1.00 95.25 85 TYR A C 1
ATOM 667 O O . TYR A 1 85 ? -10.770 6.508 28.039 1.00 95.25 85 TYR A O 1
ATOM 675 N N . LEU A 1 86 ? -9.119 6.968 29.491 1.00 94.88 86 LEU A N 1
ATOM 676 C CA . LEU A 1 86 ? -8.120 7.371 28.513 1.00 94.88 86 LEU A CA 1
ATOM 677 C C . LEU A 1 86 ? -7.234 6.169 28.203 1.00 94.88 86 LEU A C 1
ATOM 679 O O . LEU A 1 86 ? -6.651 5.570 29.111 1.00 94.88 86 LEU A O 1
ATOM 683 N N . VAL A 1 87 ? -7.125 5.836 26.924 1.00 93.56 87 VAL A N 1
ATOM 684 C CA . VAL A 1 87 ? -6.225 4.803 26.398 1.00 93.56 87 VAL A CA 1
ATOM 685 C C . VAL A 1 87 ? -5.251 5.476 25.441 1.00 93.56 87 VAL A C 1
ATOM 687 O O . VAL A 1 87 ? -5.658 6.353 24.683 1.00 93.56 87 VAL A O 1
ATOM 690 N N . SER A 1 88 ? -3.974 5.091 25.470 1.00 93.25 88 SER A N 1
ATOM 691 C CA . SER A 1 88 ? -2.962 5.693 24.594 1.00 93.25 88 SER A CA 1
ATOM 692 C C . SER A 1 88 ? -3.322 5.528 23.116 1.00 93.25 88 SER A C 1
ATOM 694 O O . SER A 1 88 ? -3.829 4.475 22.720 1.00 93.25 88 SER A O 1
ATOM 696 N N . GLY A 1 89 ? -3.001 6.528 22.289 1.00 91.00 89 GLY A N 1
ATOM 697 C CA . GLY A 1 89 ? -3.185 6.467 20.830 1.00 91.00 89 GLY A CA 1
ATOM 698 C C . GLY A 1 89 ? -2.542 5.223 20.220 1.00 91.00 89 GLY A C 1
ATOM 699 O O . GLY A 1 89 ? -3.211 4.431 19.563 1.00 91.00 89 GLY A O 1
ATOM 700 N N . THR A 1 90 ? -1.312 4.909 20.641 1.00 88.50 90 THR A N 1
ATOM 701 C CA . THR A 1 90 ? -0.569 3.691 20.255 1.00 88.50 90 THR A CA 1
ATOM 702 C C . THR A 1 90 ? -1.317 2.369 20.481 1.00 88.50 90 THR A C 1
ATOM 704 O O . THR A 1 90 ? -0.967 1.342 19.889 1.00 88.50 90 THR A O 1
ATOM 707 N N . THR A 1 91 ? -2.319 2.357 21.358 1.00 90.06 91 THR A N 1
ATOM 708 C CA . THR A 1 91 ? -3.175 1.205 21.647 1.00 90.06 91 THR A CA 1
ATOM 709 C C . THR A 1 91 ? -4.533 1.353 20.969 1.00 90.06 91 THR A C 1
ATOM 711 O O . THR A 1 91 ? -4.965 0.427 20.284 1.00 90.06 91 THR A O 1
ATOM 714 N N . ALA A 1 92 ? -5.185 2.506 21.119 1.00 91.81 92 ALA A N 1
ATOM 715 C CA . ALA A 1 92 ? -6.526 2.761 20.604 1.00 91.81 92 ALA A CA 1
ATOM 716 C C . ALA A 1 92 ? -6.584 2.794 19.066 1.00 91.81 92 ALA A C 1
ATOM 718 O O . ALA A 1 92 ? -7.471 2.181 18.474 1.00 91.81 92 ALA A O 1
ATOM 719 N N . GLU A 1 93 ? -5.600 3.402 18.402 1.00 91.75 93 GLU A N 1
ATOM 720 C CA . GLU A 1 93 ? -5.546 3.533 16.936 1.00 91.75 93 GLU A CA 1
ATOM 721 C C . GLU A 1 93 ? -5.477 2.180 16.221 1.00 91.75 93 GLU A C 1
ATOM 723 O O . GLU A 1 93 ? -5.889 2.048 15.070 1.00 91.75 93 GLU A O 1
ATOM 728 N N . LYS A 1 94 ? -5.030 1.117 16.903 1.00 91.62 94 LYS A N 1
ATOM 729 C CA . LYS A 1 94 ? -5.039 -0.245 16.343 1.00 91.62 94 LYS A CA 1
ATOM 730 C C . LYS A 1 94 ? -6.454 -0.733 16.024 1.00 91.62 94 LYS A C 1
ATOM 732 O O . LYS A 1 94 ? -6.603 -1.534 15.102 1.00 91.62 94 LYS A O 1
ATOM 737 N N . PHE A 1 95 ? -7.465 -0.251 16.751 1.00 91.25 95 PHE A N 1
ATOM 738 C CA . PHE A 1 95 ? -8.880 -0.522 16.480 1.00 91.25 95 PHE A CA 1
ATOM 739 C C . PHE A 1 95 ? -9.450 0.357 15.366 1.00 91.25 95 PHE A C 1
ATOM 741 O O . PHE A 1 95 ? -10.450 -0.018 14.761 1.00 91.25 95 PHE A O 1
ATOM 748 N N . LEU A 1 96 ? -8.816 1.500 15.097 1.00 91.62 96 LEU A N 1
ATOM 749 C CA . LEU A 1 96 ? -9.218 2.453 14.061 1.00 91.62 96 LEU A CA 1
ATOM 750 C C . LEU A 1 96 ? -8.646 2.094 12.681 1.00 91.62 96 LEU A C 1
ATOM 752 O O . LEU A 1 96 ? -9.096 2.630 11.672 1.00 91.62 96 LEU A O 1
ATOM 756 N N . ARG A 1 97 ? -7.681 1.163 12.627 1.00 91.56 97 ARG A N 1
ATOM 757 C CA . ARG A 1 97 ? -7.107 0.645 11.378 1.00 91.56 97 ARG A CA 1
ATOM 758 C C . ARG A 1 97 ? -8.208 0.177 10.432 1.00 91.56 97 ARG A C 1
ATOM 760 O O . ARG A 1 97 ? -9.005 -0.706 10.755 1.00 91.56 97 ARG A O 1
ATOM 767 N N . SER A 1 98 ? -8.179 0.712 9.222 1.00 91.38 98 SER A N 1
ATOM 768 C CA . SER A 1 98 ? -8.985 0.222 8.120 1.00 91.38 98 SER A CA 1
ATOM 769 C C . SER A 1 98 ? -8.537 -1.184 7.712 1.00 91.38 98 SER A C 1
ATOM 771 O O . SER A 1 98 ? -7.442 -1.653 8.029 1.00 91.38 98 SER A O 1
ATOM 773 N N . THR A 1 99 ? -9.375 -1.869 6.935 1.00 92.19 99 THR A N 1
ATOM 774 C CA . THR A 1 99 ? -8.996 -3.163 6.355 1.00 92.19 99 THR A CA 1
ATOM 775 C C . THR A 1 99 ? -7.732 -3.046 5.494 1.00 92.19 99 THR A C 1
ATOM 777 O O . THR A 1 99 ? -6.855 -3.900 5.584 1.00 92.19 99 THR A O 1
ATOM 780 N N . LEU A 1 100 ? -7.583 -1.972 4.714 1.00 94.19 100 LEU A N 1
ATOM 781 C CA . LEU A 1 100 ? -6.432 -1.790 3.824 1.00 94.19 100 LEU A CA 1
ATOM 782 C C . LEU A 1 100 ? -5.112 -1.599 4.579 1.00 94.19 100 LEU A C 1
ATOM 784 O O . LEU A 1 100 ? -4.060 -1.955 4.052 1.00 94.19 100 LEU A O 1
ATOM 788 N N . ASP A 1 101 ? -5.150 -1.149 5.835 1.00 93.56 101 ASP A N 1
ATOM 789 C CA . ASP A 1 101 ? -3.942 -1.023 6.653 1.00 93.56 101 ASP A CA 1
ATOM 790 C C . ASP A 1 101 ? -3.271 -2.371 6.923 1.00 93.56 101 ASP A C 1
ATOM 792 O O . ASP A 1 101 ? -2.081 -2.412 7.220 1.00 93.56 101 ASP A O 1
ATOM 796 N N . TYR A 1 102 ? -3.983 -3.490 6.806 1.00 94.69 102 TYR A N 1
ATOM 797 C CA . TYR A 1 102 ? -3.399 -4.820 6.993 1.00 94.69 102 TYR A CA 1
ATOM 798 C C . TYR A 1 102 ? -2.654 -5.342 5.761 1.00 94.69 102 TYR A C 1
ATOM 800 O O . TYR A 1 102 ? -2.066 -6.424 5.833 1.00 94.69 102 TYR A O 1
ATOM 808 N N . VAL A 1 103 ? -2.641 -4.602 4.651 1.00 95.31 103 VAL A N 1
ATOM 809 C CA . VAL A 1 103 ? -1.850 -4.946 3.466 1.00 95.31 103 VAL A CA 1
ATOM 810 C C . VAL A 1 103 ? -0.366 -4.670 3.723 1.00 95.31 103 VAL A C 1
ATOM 812 O O . VAL A 1 103 ? 0.014 -3.665 4.321 1.00 95.31 103 VAL A O 1
ATOM 815 N N . ASP A 1 104 ? 0.485 -5.592 3.284 1.00 93.81 104 ASP A N 1
ATOM 816 C CA . ASP A 1 104 ? 1.934 -5.442 3.320 1.00 93.81 104 ASP A CA 1
ATOM 817 C C . ASP A 1 104 ? 2.390 -4.429 2.261 1.00 93.81 104 ASP A C 1
ATOM 819 O O . ASP A 1 104 ? 2.135 -4.589 1.062 1.00 93.81 104 ASP A O 1
ATOM 823 N N . LEU A 1 105 ? 3.064 -3.381 2.733 1.00 93.88 105 LEU A N 1
ATOM 824 C CA . LEU A 1 105 ? 3.560 -2.266 1.929 1.00 93.88 105 LEU A CA 1
ATOM 825 C C . LEU A 1 105 ? 4.967 -2.518 1.358 1.00 93.88 105 LEU A C 1
ATOM 827 O O . LEU A 1 105 ? 5.486 -1.691 0.607 1.00 93.88 105 LEU A O 1
ATOM 831 N N . SER A 1 106 ? 5.600 -3.652 1.686 1.00 91.12 106 SER A N 1
ATOM 832 C CA . SER A 1 106 ? 6.880 -4.042 1.093 1.00 91.12 106 SER A CA 1
ATOM 833 C C . SER A 1 106 ? 6.694 -4.433 -0.375 1.00 91.12 106 SER A C 1
ATOM 835 O O . SER A 1 106 ? 6.081 -5.448 -0.719 1.00 91.12 106 SER A O 1
ATOM 837 N N . LEU A 1 107 ? 7.211 -3.606 -1.282 1.00 90.31 107 LEU A N 1
ATOM 838 C CA . LEU A 1 107 ? 7.095 -3.837 -2.725 1.00 90.31 107 LEU A CA 1
ATOM 839 C C . LEU A 1 107 ? 8.154 -4.822 -3.224 1.00 90.31 107 LEU A C 1
ATOM 841 O O . LEU A 1 107 ? 7.882 -5.650 -4.093 1.00 90.31 107 LEU A O 1
ATOM 845 N N . THR A 1 108 ? 9.335 -4.789 -2.617 1.00 85.69 108 THR A N 1
ATOM 846 C CA . THR A 1 108 ? 10.495 -5.600 -2.986 1.00 85.69 108 THR A CA 1
ATOM 847 C C . THR A 1 108 ? 11.081 -6.247 -1.738 1.00 85.69 108 THR A C 1
ATOM 849 O O . THR A 1 108 ? 10.865 -5.780 -0.618 1.00 85.69 108 THR A O 1
ATOM 852 N N . SER A 1 109 ? 11.788 -7.366 -1.896 1.00 73.56 109 SER A N 1
ATOM 853 C CA . SER A 1 109 ? 12.532 -7.947 -0.777 1.00 73.56 109 SER A CA 1
ATOM 854 C C . SER A 1 109 ? 13.844 -7.202 -0.562 1.00 73.56 109 SER A C 1
ATOM 856 O O . SER A 1 109 ? 14.459 -6.724 -1.515 1.00 73.56 109 SER A O 1
ATOM 858 N N . THR A 1 110 ? 14.301 -7.154 0.689 1.00 62.34 110 THR A N 1
ATOM 859 C CA . THR A 1 110 ? 15.652 -6.697 1.020 1.00 62.34 110 THR A CA 1
ATOM 860 C C . THR A 1 110 ? 16.656 -7.569 0.274 1.00 62.34 110 THR A C 1
ATOM 862 O O . THR A 1 110 ? 16.714 -8.779 0.484 1.00 62.34 110 THR A O 1
ATOM 865 N N . VAL A 1 111 ? 17.404 -6.961 -0.640 1.00 62.41 111 VAL A N 1
ATOM 866 C CA . VAL A 1 111 ? 18.402 -7.655 -1.451 1.00 62.41 111 VAL A CA 1
ATOM 867 C C . VAL A 1 111 ? 19.742 -7.654 -0.735 1.00 62.41 111 VAL A C 1
ATOM 869 O O . VAL A 1 111 ? 20.184 -6.621 -0.238 1.00 62.41 111 VAL A O 1
ATOM 872 N N . GLU A 1 112 ? 20.386 -8.818 -0.681 1.00 58.81 112 GLU A N 1
ATOM 873 C CA . GLU A 1 112 ? 21.764 -8.923 -0.210 1.00 58.81 112 GLU A CA 1
ATOM 874 C C . GLU A 1 112 ? 22.683 -8.166 -1.168 1.00 58.81 112 GLU A C 1
ATOM 876 O O . GLU A 1 112 ? 22.611 -8.338 -2.389 1.00 58.81 112 GLU A O 1
ATOM 881 N N . THR A 1 113 ? 23.545 -7.321 -0.615 1.00 62.94 113 THR A N 1
ATOM 882 C CA . THR A 1 113 ? 24.575 -6.639 -1.382 1.00 62.94 113 THR A CA 1
ATOM 883 C C . THR A 1 113 ? 25.846 -7.474 -1.426 1.00 62.94 113 THR A C 1
ATOM 885 O O . THR A 1 113 ? 26.236 -8.119 -0.450 1.00 62.94 113 THR A O 1
ATOM 888 N N . THR A 1 114 ? 26.529 -7.454 -2.566 1.00 59.38 114 THR A N 1
ATOM 889 C CA . THR A 1 114 ? 27.849 -8.069 -2.689 1.00 59.38 114 THR A CA 1
ATOM 890 C C . THR A 1 114 ? 28.909 -7.052 -2.314 1.00 59.38 114 THR A C 1
ATOM 892 O O . THR A 1 114 ? 29.022 -6.008 -2.955 1.00 59.38 114 THR A O 1
ATOM 895 N N . THR A 1 115 ? 29.697 -7.352 -1.283 1.00 55.62 115 THR A N 1
ATOM 896 C CA . THR A 1 115 ? 30.844 -6.529 -0.904 1.00 55.62 115 THR A CA 1
ATOM 897 C C . THR A 1 115 ? 32.075 -6.937 -1.703 1.00 55.62 115 THR A C 1
ATOM 899 O O . THR A 1 115 ? 32.393 -8.118 -1.833 1.00 55.62 115 THR A O 1
ATOM 902 N N . TYR A 1 116 ? 32.797 -5.956 -2.228 1.00 59.56 116 TYR A N 1
ATOM 903 C CA . TYR A 1 116 ? 34.106 -6.160 -2.829 1.00 59.56 116 TYR A CA 1
ATOM 904 C C . TYR A 1 116 ? 35.081 -5.099 -2.329 1.00 59.56 116 TYR A C 1
ATOM 906 O O . TYR A 1 116 ? 34.743 -3.937 -2.102 1.00 59.56 116 TYR A O 1
ATOM 914 N N . THR A 1 117 ? 36.318 -5.531 -2.116 1.00 49.09 117 THR A N 1
ATOM 915 C CA . THR A 1 117 ? 37.422 -4.676 -1.689 1.00 49.09 117 THR A CA 1
ATOM 916 C C . THR A 1 117 ? 38.251 -4.294 -2.899 1.00 49.09 117 THR A C 1
ATOM 918 O O . THR A 1 117 ? 38.952 -5.136 -3.462 1.00 49.09 117 THR A O 1
ATOM 921 N N . THR A 1 118 ? 38.211 -3.023 -3.282 1.00 54.75 118 THR A N 1
ATOM 922 C CA . THR A 1 118 ? 39.181 -2.460 -4.223 1.00 54.75 118 THR A CA 1
ATOM 923 C C . THR A 1 118 ? 40.449 -2.095 -3.464 1.00 54.75 118 THR A C 1
ATOM 925 O O . THR A 1 118 ? 40.433 -1.242 -2.577 1.00 54.75 118 THR A O 1
ATOM 928 N N . SER A 1 119 ? 41.558 -2.758 -3.787 1.00 52.03 119 SER A N 1
ATOM 929 C CA . SER A 1 119 ? 42.884 -2.365 -3.311 1.00 52.03 119 SER A CA 1
ATOM 930 C C . SER A 1 119 ? 43.507 -1.415 -4.329 1.00 52.03 119 SER A C 1
ATOM 932 O O . SER A 1 119 ? 43.796 -1.828 -5.449 1.00 52.03 119 SER A O 1
ATOM 934 N N . SER A 1 120 ? 43.703 -0.149 -3.952 1.00 49.06 120 SER A N 1
ATOM 935 C CA . SER A 1 120 ? 44.525 0.774 -4.743 1.00 49.06 120 SER A CA 1
ATOM 936 C C . SER A 1 120 ? 45.979 0.304 -4.683 1.00 49.06 120 SER A C 1
ATOM 938 O O . SER A 1 120 ? 46.516 0.095 -3.594 1.00 49.06 120 SER A O 1
ATOM 940 N N . SER A 1 121 ? 46.606 0.091 -5.841 1.00 52.41 121 SER A N 1
ATOM 941 C CA . SER A 1 121 ? 48.009 -0.333 -5.945 1.00 52.41 121 SER A CA 1
ATOM 942 C C . SER A 1 121 ? 49.008 0.792 -5.666 1.00 52.41 121 SER A C 1
ATOM 944 O O . SER A 1 121 ? 50.180 0.502 -5.438 1.00 52.41 121 SER A O 1
ATOM 946 N N . ASP A 1 122 ? 48.544 2.040 -5.617 1.00 58.16 122 ASP A N 1
ATOM 947 C CA . ASP A 1 122 ? 49.358 3.200 -5.281 1.00 58.16 122 ASP A CA 1
ATOM 948 C C . ASP A 1 122 ? 48.846 3.835 -3.978 1.00 58.16 122 ASP A C 1
ATOM 950 O O . ASP A 1 122 ? 47.741 4.370 -3.913 1.00 58.16 122 ASP A O 1
ATOM 954 N N . ASP A 1 123 ? 49.703 3.750 -2.961 1.00 47.91 123 ASP A N 1
ATOM 955 C CA . ASP A 1 123 ? 49.720 4.502 -1.702 1.00 47.91 123 ASP A CA 1
ATOM 956 C C . ASP A 1 123 ? 48.683 4.182 -0.591 1.00 47.91 123 ASP A C 1
ATOM 958 O O . ASP A 1 123 ? 47.471 4.231 -0.760 1.00 47.91 123 ASP A O 1
ATOM 962 N N . THR A 1 124 ? 49.230 3.899 0.601 1.00 49.22 124 THR A N 1
ATOM 963 C CA . THR A 1 124 ? 48.629 3.931 1.952 1.00 49.22 124 THR A CA 1
ATOM 964 C C . THR A 1 124 ? 47.231 3.305 2.156 1.00 49.22 124 THR A C 1
ATOM 966 O O . THR A 1 124 ? 46.210 3.949 1.954 1.00 49.22 124 THR A O 1
ATOM 969 N N . SER A 1 125 ? 47.212 2.070 2.694 1.00 50.81 125 SER A N 1
ATOM 970 C CA . SER A 1 125 ? 46.118 1.331 3.376 1.00 50.81 125 SER A CA 1
ATOM 971 C C . SER A 1 125 ? 44.746 2.018 3.519 1.00 50.81 125 SER A C 1
ATOM 973 O O . SER A 1 125 ? 44.265 2.255 4.627 1.00 50.81 125 SER A O 1
ATOM 975 N N . SER A 1 126 ? 44.072 2.249 2.400 1.00 48.81 126 SER A N 1
ATOM 976 C CA . SER A 1 126 ? 42.668 2.637 2.334 1.00 48.81 126 SER A CA 1
ATOM 977 C C . SER A 1 126 ? 41.946 1.574 1.513 1.00 48.81 126 SER A C 1
ATOM 979 O O . SER A 1 126 ? 41.836 1.679 0.293 1.00 48.81 126 SER A O 1
ATOM 981 N N . SER A 1 127 ? 41.496 0.503 2.169 1.00 49.09 127 SER A N 1
ATOM 982 C CA . SER A 1 127 ? 40.563 -0.440 1.553 1.00 49.09 127 SER A CA 1
ATOM 983 C C . SER A 1 127 ? 39.157 0.149 1.628 1.00 49.09 127 SER A C 1
ATOM 985 O O . SER A 1 127 ? 38.579 0.220 2.713 1.00 49.09 127 SER A O 1
ATOM 987 N N . THR A 1 128 ? 38.596 0.561 0.496 1.00 47.72 128 THR A N 1
ATOM 988 C CA . THR A 1 128 ? 37.174 0.904 0.396 1.00 47.72 128 THR A CA 1
ATOM 989 C C . THR A 1 128 ? 36.386 -0.383 0.166 1.00 47.72 128 THR A C 1
ATOM 991 O O . THR A 1 128 ? 36.622 -1.107 -0.802 1.00 47.72 128 THR A O 1
ATOM 994 N N . THR A 1 129 ? 35.487 -0.714 1.093 1.00 43.72 129 THR A N 1
ATOM 995 C CA . THR A 1 129 ? 34.491 -1.771 0.899 1.00 43.72 129 THR A CA 1
ATOM 996 C C . THR A 1 129 ? 33.338 -1.182 0.102 1.00 43.72 129 THR A C 1
ATOM 998 O O . THR A 1 129 ? 32.534 -0.433 0.658 1.00 43.72 129 THR A O 1
ATOM 1001 N N . ASN A 1 130 ? 33.265 -1.504 -1.186 1.00 54.62 130 ASN A N 1
ATOM 1002 C CA . ASN A 1 130 ? 32.130 -1.137 -2.024 1.00 54.62 130 ASN A CA 1
ATOM 1003 C C . ASN A 1 130 ? 31.111 -2.274 -1.987 1.00 54.62 130 ASN A C 1
ATOM 1005 O O . ASN A 1 130 ? 31.472 -3.448 -1.934 1.00 54.62 130 ASN A O 1
ATOM 1009 N N . SER A 1 131 ? 29.836 -1.915 -1.937 1.00 56.84 131 SER A N 1
ATOM 1010 C CA . SER A 1 131 ? 28.719 -2.834 -1.772 1.00 56.84 131 SER A CA 1
ATOM 1011 C C . SER A 1 131 ? 27.711 -2.508 -2.860 1.00 56.84 131 SER A C 1
ATOM 1013 O O . SER A 1 131 ? 26.980 -1.536 -2.707 1.00 56.84 131 SER A O 1
ATOM 1015 N N . THR A 1 132 ? 27.683 -3.286 -3.939 1.00 70.38 132 THR A N 1
ATOM 1016 C CA . THR A 1 132 ? 26.732 -3.080 -5.042 1.00 70.38 132 THR A CA 1
ATOM 1017 C C . THR A 1 132 ? 25.651 -4.147 -5.034 1.00 70.38 132 THR A C 1
ATOM 1019 O O . THR A 1 132 ? 25.812 -5.245 -4.483 1.00 70.38 132 THR A O 1
ATOM 1022 N N . LEU A 1 133 ? 24.511 -3.802 -5.621 1.00 82.00 133 LEU A N 1
ATOM 1023 C CA . LEU A 1 133 ? 23.436 -4.749 -5.865 1.00 82.00 133 LEU A CA 1
ATOM 1024 C C . LEU A 1 133 ? 23.823 -5.673 -7.024 1.00 82.00 133 LEU A C 1
ATOM 1026 O O . LEU A 1 133 ? 24.336 -5.226 -8.049 1.00 82.00 133 LEU A O 1
ATOM 1030 N N . ASN A 1 134 ? 23.515 -6.965 -6.903 1.00 87.75 134 ASN A N 1
ATOM 1031 C CA . ASN A 1 134 ? 23.687 -7.911 -8.005 1.00 87.75 134 ASN A CA 1
ATOM 1032 C C . ASN A 1 134 ? 22.549 -7.754 -9.029 1.00 87.75 134 ASN A C 1
ATOM 1034 O O . ASN A 1 134 ? 21.592 -8.532 -9.043 1.00 87.75 134 ASN A O 1
ATOM 1038 N N . ILE A 1 135 ? 22.623 -6.704 -9.845 1.00 92.31 135 ILE A N 1
ATOM 1039 C CA . ILE A 1 135 ? 21.625 -6.373 -10.865 1.00 92.31 135 ILE A CA 1
ATOM 1040 C C . ILE A 1 135 ? 21.964 -7.118 -12.155 1.00 92.31 135 ILE A C 1
ATOM 1042 O O . ILE A 1 135 ? 23.065 -6.978 -12.678 1.00 92.31 135 ILE A O 1
ATOM 1046 N N . SER A 1 136 ? 21.012 -7.880 -12.696 1.00 94.19 136 SER A N 1
ATOM 1047 C CA . SER A 1 136 ? 21.163 -8.599 -13.969 1.00 94.19 136 SER A CA 1
ATOM 1048 C C . SER A 1 136 ? 20.599 -7.822 -15.161 1.00 94.19 136 SER A C 1
ATOM 1050 O O . SER A 1 136 ? 21.183 -7.834 -16.243 1.00 94.19 136 SER A O 1
ATOM 1052 N N . ASN A 1 137 ? 19.451 -7.167 -14.982 1.00 96.50 137 ASN A N 1
ATOM 1053 C CA . ASN A 1 137 ? 18.822 -6.339 -16.007 1.00 96.50 137 ASN A CA 1
ATOM 1054 C C . ASN A 1 137 ? 17.910 -5.284 -15.380 1.00 96.50 137 ASN A C 1
ATOM 1056 O O . ASN A 1 137 ? 17.414 -5.472 -14.268 1.00 96.50 137 ASN A O 1
ATOM 1060 N N . ILE A 1 138 ? 17.680 -4.210 -16.130 1.00 97.69 138 ILE A N 1
ATOM 1061 C CA . ILE A 1 138 ? 16.674 -3.185 -15.853 1.00 97.69 138 ILE A CA 1
ATOM 1062 C C . ILE A 1 138 ? 16.041 -2.798 -17.192 1.00 97.69 138 ILE A C 1
ATOM 1064 O O . ILE A 1 138 ? 16.738 -2.615 -18.184 1.00 97.69 138 ILE A O 1
ATOM 1068 N N . THR A 1 139 ? 14.723 -2.675 -17.235 1.00 98.06 139 THR A N 1
ATOM 1069 C CA . THR A 1 139 ? 13.956 -2.156 -18.367 1.00 98.06 139 THR A CA 1
ATOM 1070 C C . THR A 1 139 ? 13.032 -1.063 -17.861 1.00 98.06 139 THR A C 1
ATOM 1072 O O . THR A 1 139 ? 12.242 -1.293 -16.946 1.00 98.06 139 THR A O 1
ATOM 1075 N N . ILE A 1 140 ? 13.123 0.120 -18.462 1.00 98.12 140 ILE A N 1
ATOM 1076 C CA . ILE A 1 140 ? 12.294 1.277 -18.127 1.00 98.12 140 ILE A CA 1
ATOM 1077 C C . ILE A 1 140 ? 11.597 1.740 -19.401 1.00 98.12 140 ILE A C 1
ATOM 1079 O O . ILE A 1 140 ? 12.247 2.125 -20.370 1.00 98.12 140 ILE A O 1
ATOM 1083 N N . GLN A 1 141 ? 10.270 1.752 -19.396 1.00 97.38 141 GLN A N 1
ATOM 1084 C CA . GLN A 1 141 ? 9.476 2.407 -20.430 1.00 97.38 141 GLN A CA 1
ATOM 1085 C C . GLN A 1 141 ? 8.699 3.541 -19.782 1.00 97.38 141 GLN A C 1
ATOM 1087 O O . GLN A 1 141 ? 7.835 3.299 -18.944 1.00 97.38 141 GLN A O 1
ATOM 1092 N N . ARG A 1 142 ? 8.970 4.774 -20.209 1.00 97.19 142 ARG A N 1
ATOM 1093 C CA . ARG A 1 142 ? 8.200 5.960 -19.820 1.00 97.19 142 ARG A CA 1
ATOM 1094 C C . ARG A 1 142 ? 7.417 6.500 -21.001 1.00 97.19 142 ARG A C 1
ATOM 1096 O O . ARG A 1 142 ? 7.792 6.274 -22.146 1.00 97.19 142 ARG A O 1
ATOM 1103 N N . LYS A 1 143 ? 6.354 7.248 -20.735 1.00 92.56 143 LYS A N 1
ATOM 1104 C CA . LYS A 1 143 ? 5.501 7.811 -21.788 1.00 92.56 143 LYS A CA 1
ATOM 1105 C C . LYS A 1 143 ? 6.211 8.815 -22.712 1.00 92.56 143 LYS A C 1
ATOM 1107 O O . LYS A 1 143 ? 5.800 8.986 -23.855 1.00 92.56 143 LYS A O 1
ATOM 1112 N N . ASP A 1 144 ? 7.251 9.487 -22.227 1.00 93.56 144 ASP A N 1
ATOM 1113 C CA . ASP A 1 144 ? 8.058 10.452 -22.984 1.00 93.56 144 ASP A CA 1
ATOM 1114 C C . ASP A 1 144 ? 9.163 9.802 -23.837 1.00 93.56 144 ASP A C 1
ATOM 1116 O O . ASP A 1 144 ? 9.739 10.464 -24.699 1.00 93.56 144 ASP A O 1
ATOM 1120 N N . LEU A 1 145 ? 9.440 8.510 -23.636 1.00 94.12 145 LEU A N 1
ATOM 1121 C CA . LEU A 1 145 ? 10.457 7.763 -24.374 1.00 94.12 145 LEU A CA 1
ATOM 1122 C C . LEU A 1 145 ? 9.830 7.016 -25.556 1.00 94.12 145 LEU A C 1
ATOM 1124 O O . LEU A 1 145 ? 8.836 6.306 -25.408 1.00 94.12 145 LEU A O 1
ATOM 1128 N N . ALA A 1 146 ? 10.449 7.120 -26.734 1.00 93.44 146 ALA A N 1
ATOM 1129 C CA . ALA A 1 146 ? 9.962 6.461 -27.950 1.00 93.44 146 ALA A CA 1
ATOM 1130 C C . ALA A 1 146 ? 10.068 4.924 -27.904 1.00 93.44 146 ALA A C 1
ATOM 1132 O O . ALA A 1 146 ? 9.401 4.228 -28.669 1.00 93.44 146 ALA A O 1
ATOM 1133 N N . SER A 1 147 ? 10.942 4.380 -27.058 1.00 94.75 147 SER A N 1
ATOM 1134 C CA . SER A 1 147 ? 11.165 2.943 -26.878 1.00 94.75 147 SER A CA 1
ATOM 1135 C C . SER A 1 147 ? 11.678 2.663 -25.461 1.00 94.75 147 SER A C 1
ATOM 1137 O O . SER A 1 147 ? 12.179 3.593 -24.821 1.00 94.75 147 SER A O 1
ATOM 1139 N N . PRO A 1 148 ? 11.582 1.415 -24.966 1.00 97.00 148 PRO A N 1
ATOM 1140 C CA . PRO A 1 148 ? 12.101 1.066 -23.651 1.00 97.00 148 PRO A CA 1
ATOM 1141 C C . PRO A 1 148 ? 13.619 1.241 -23.596 1.00 97.00 148 PRO A C 1
ATOM 1143 O O . PRO A 1 148 ? 14.329 0.848 -24.522 1.00 97.00 148 PRO A O 1
ATOM 1146 N N . VAL A 1 149 ? 14.112 1.770 -22.481 1.00 97.62 149 VAL A N 1
ATOM 1147 C CA . VAL A 1 149 ? 15.540 1.820 -22.163 1.00 97.62 149 VAL A CA 1
ATOM 1148 C C . VAL A 1 149 ? 15.899 0.548 -21.409 1.00 97.62 149 VAL A C 1
ATOM 1150 O O . VAL A 1 149 ? 15.249 0.205 -20.419 1.00 97.62 149 VAL A O 1
ATOM 1153 N N . VAL A 1 150 ? 16.908 -0.170 -21.903 1.00 97.56 150 VAL A N 1
ATOM 1154 C CA . VAL A 1 150 ? 17.306 -1.485 -21.390 1.00 97.56 150 VAL A CA 1
ATOM 1155 C C . VAL A 1 150 ? 18.761 -1.447 -20.946 1.00 97.56 150 VAL A C 1
ATOM 1157 O O . VAL A 1 150 ? 19.653 -1.130 -21.733 1.00 97.56 150 VAL A O 1
ATOM 1160 N N . PHE A 1 151 ? 18.980 -1.843 -19.698 1.00 97.38 151 PHE A N 1
ATOM 1161 C CA . PHE A 1 151 ? 20.287 -2.059 -19.102 1.00 97.38 151 PHE A CA 1
ATOM 1162 C C . PHE A 1 151 ? 20.500 -3.549 -18.871 1.00 97.38 151 PHE A C 1
ATOM 1164 O O . PHE A 1 151 ? 19.611 -4.251 -18.378 1.00 97.38 151 PHE A O 1
ATOM 1171 N N . THR A 1 152 ? 21.692 -4.033 -19.192 1.00 96.31 152 THR A N 1
ATOM 1172 C CA . THR A 1 152 ? 22.086 -5.429 -18.958 1.00 96.31 152 THR A CA 1
ATOM 1173 C C . THR A 1 152 ? 23.407 -5.482 -18.224 1.00 96.31 152 THR A C 1
ATOM 1175 O O . THR A 1 152 ? 24.244 -4.607 -18.414 1.00 96.31 152 THR A O 1
ATOM 1178 N N . ASN A 1 153 ? 23.604 -6.504 -17.400 1.00 93.38 153 ASN A N 1
ATOM 1179 C CA . ASN A 1 153 ? 24.900 -6.752 -16.788 1.00 93.38 153 ASN A CA 1
ATOM 1180 C C . ASN A 1 153 ? 25.817 -7.500 -17.765 1.00 93.38 153 ASN A C 1
ATOM 1182 O O . ASN A 1 153 ? 25.441 -8.555 -18.283 1.00 93.38 153 ASN A O 1
ATOM 1186 N N . GLN A 1 154 ? 27.007 -6.958 -18.004 1.00 91.94 154 GLN A N 1
ATOM 1187 C CA . GLN A 1 154 ? 28.103 -7.613 -18.710 1.00 91.94 154 GLN A CA 1
ATOM 1188 C C . GLN A 1 154 ? 29.359 -7.474 -17.852 1.00 91.94 154 GLN A C 1
ATOM 1190 O O . GLN A 1 154 ? 29.740 -6.364 -17.497 1.00 91.94 154 GLN A O 1
ATOM 1195 N N . ASP A 1 155 ? 29.970 -8.598 -17.475 1.00 86.81 155 ASP A N 1
ATOM 1196 C CA . ASP A 1 155 ? 31.192 -8.636 -16.659 1.00 86.81 155 ASP A CA 1
ATOM 1197 C C . ASP A 1 155 ? 31.126 -7.774 -15.376 1.00 86.81 155 ASP A C 1
ATOM 1199 O O . ASP A 1 155 ? 32.070 -7.067 -15.030 1.00 86.81 155 ASP A O 1
ATOM 1203 N N . ASN A 1 156 ? 30.003 -7.854 -14.647 1.00 83.88 156 ASN A N 1
ATOM 1204 C CA . ASN A 1 156 ? 29.706 -7.077 -13.434 1.00 83.88 156 ASN A CA 1
ATOM 1205 C C . ASN A 1 156 ? 29.583 -5.556 -13.647 1.00 83.88 156 ASN A C 1
ATOM 1207 O O . ASN A 1 156 ? 29.636 -4.799 -12.678 1.00 83.88 156 ASN A O 1
ATOM 1211 N N . GLN A 1 157 ? 29.358 -5.106 -14.879 1.00 88.38 157 GLN A N 1
ATOM 1212 C CA . GLN A 1 157 ? 29.082 -3.711 -15.207 1.00 88.38 157 GLN A CA 1
ATOM 1213 C C . GLN A 1 157 ? 27.735 -3.588 -15.927 1.00 88.38 157 GLN A C 1
ATOM 1215 O O . GLN A 1 157 ? 27.396 -4.407 -16.783 1.00 88.38 157 GLN A O 1
ATOM 1220 N N . LEU A 1 158 ? 26.945 -2.567 -15.583 1.00 93.50 158 LEU A N 1
ATOM 1221 C CA . LEU A 1 158 ? 25.742 -2.246 -16.346 1.00 93.50 158 LEU A CA 1
ATOM 1222 C C . LEU A 1 158 ? 26.137 -1.617 -17.681 1.00 93.50 158 LEU A C 1
ATOM 1224 O O . LEU A 1 158 ? 26.951 -0.697 -17.731 1.00 93.50 158 LEU A O 1
ATOM 1228 N N . VAL A 1 159 ? 25.528 -2.101 -18.757 1.00 95.00 159 VAL A N 1
ATOM 1229 C CA . VAL A 1 159 ? 25.689 -1.555 -20.104 1.00 95.00 159 VAL A CA 1
ATOM 1230 C C . VAL A 1 159 ? 24.338 -1.186 -20.702 1.00 95.00 159 VAL A C 1
ATOM 1232 O O . VAL A 1 159 ? 23.339 -1.881 -20.482 1.00 95.00 159 VAL A O 1
ATOM 1235 N N . GLN A 1 160 ? 24.331 -0.127 -21.504 1.00 95.44 160 GLN A N 1
ATOM 1236 C CA . GLN A 1 160 ? 23.197 0.350 -22.287 1.00 95.44 160 GLN A CA 1
ATOM 1237 C C . GLN A 1 160 ? 23.636 0.455 -23.748 1.00 95.44 160 GLN A C 1
ATOM 1239 O O . GLN A 1 160 ? 24.645 1.078 -24.059 1.00 95.44 160 GLN A O 1
ATOM 1244 N N . ASN A 1 161 ? 22.907 -0.184 -24.668 1.00 91.00 161 ASN A N 1
ATOM 1245 C CA . ASN A 1 161 ? 23.252 -0.207 -26.100 1.00 91.00 161 ASN A CA 1
ATOM 1246 C C . ASN A 1 161 ? 24.695 -0.670 -26.414 1.00 91.00 161 ASN A C 1
ATOM 1248 O O . ASN A 1 161 ? 25.250 -0.312 -27.449 1.00 91.00 161 ASN A O 1
ATOM 1252 N N . GLY A 1 162 ? 25.286 -1.496 -25.544 1.00 90.19 162 GLY A N 1
ATOM 1253 C CA . GLY A 1 162 ? 26.659 -1.996 -25.680 1.00 90.19 162 GLY A CA 1
ATOM 1254 C C . GLY A 1 162 ? 27.738 -1.095 -25.074 1.00 90.19 162 GLY A C 1
ATOM 1255 O O . GLY A 1 162 ? 28.890 -1.514 -25.033 1.00 90.19 162 GLY A O 1
ATOM 1256 N N . GLU A 1 163 ? 27.378 0.084 -24.566 1.00 93.50 163 GLU A N 1
ATOM 1257 C CA . GLU A 1 163 ? 28.299 1.000 -23.894 1.00 93.50 163 GLU A CA 1
ATOM 1258 C C . GLU A 1 163 ? 28.145 0.910 -22.366 1.00 93.50 163 GLU A C 1
ATOM 1260 O O . GLU A 1 163 ? 27.023 0.743 -21.873 1.00 93.50 163 GLU A O 1
ATOM 1265 N N . PRO A 1 164 ? 29.242 1.021 -21.596 1.00 93.94 164 PRO A N 1
ATOM 1266 C CA . PRO A 1 164 ? 29.180 1.090 -20.142 1.00 93.94 164 PRO A CA 1
ATOM 1267 C C . PRO A 1 164 ? 28.336 2.264 -19.639 1.00 93.94 164 PRO A C 1
ATOM 1269 O O . PRO A 1 164 ? 28.500 3.398 -20.086 1.00 93.94 164 PRO A O 1
ATOM 1272 N N . VAL A 1 165 ? 27.475 1.989 -18.663 1.00 93.38 165 VAL A N 1
ATOM 1273 C CA . VAL A 1 165 ? 26.761 3.016 -17.899 1.00 93.38 165 VAL A CA 1
ATOM 1274 C C . VAL A 1 165 ? 27.747 3.713 -16.965 1.00 93.38 165 VAL A C 1
ATOM 1276 O O . VAL A 1 165 ? 28.563 3.049 -16.322 1.00 93.38 165 VAL A O 1
ATOM 1279 N N . ASP A 1 166 ? 27.680 5.041 -16.879 1.00 91.44 166 ASP A N 1
ATOM 1280 C CA . ASP A 1 166 ? 28.528 5.802 -15.963 1.00 91.44 166 ASP A CA 1
ATOM 1281 C C . ASP A 1 166 ? 28.148 5.594 -14.484 1.00 91.44 166 ASP A C 1
ATOM 1283 O O . ASP A 1 166 ? 27.025 5.213 -14.141 1.00 91.44 166 ASP A O 1
ATOM 1287 N N . ASP A 1 167 ? 29.095 5.874 -13.586 1.00 89.06 167 ASP A N 1
ATOM 1288 C CA . ASP A 1 167 ? 28.939 5.629 -12.148 1.00 89.06 16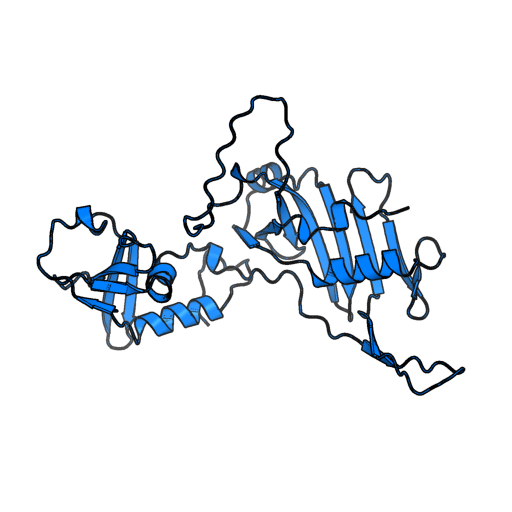7 ASP A CA 1
ATOM 1289 C C . ASP A 1 167 ? 27.770 6.410 -11.518 1.00 89.06 167 ASP A C 1
ATOM 1291 O O . ASP A 1 167 ? 27.175 5.944 -10.540 1.00 89.06 167 ASP A O 1
ATOM 1295 N N . VAL A 1 168 ? 27.422 7.588 -12.055 1.00 91.00 168 VAL A N 1
ATOM 1296 C CA . VAL A 1 168 ? 26.328 8.423 -11.535 1.00 91.00 168 VAL A CA 1
ATOM 1297 C C . VAL A 1 168 ? 24.995 7.762 -11.852 1.00 91.00 168 VAL A C 1
ATOM 1299 O O . VAL A 1 168 ? 24.191 7.554 -10.941 1.00 91.00 168 VAL A O 1
ATOM 1302 N N . LEU A 1 169 ? 24.776 7.388 -13.114 1.00 92.62 169 LEU A N 1
ATOM 1303 C CA . LEU A 1 169 ? 23.561 6.699 -13.535 1.00 92.62 169 LEU A CA 1
ATOM 1304 C C . LEU A 1 169 ? 23.456 5.307 -12.890 1.00 92.62 169 LEU A C 1
ATOM 1306 O O . LEU A 1 169 ? 22.389 4.938 -12.400 1.00 92.62 169 LEU A O 1
ATOM 1310 N N . SER A 1 170 ? 24.565 4.567 -12.783 1.00 91.31 170 SER A N 1
ATOM 1311 C CA . SER A 1 170 ? 24.597 3.277 -12.079 1.00 91.31 170 SER A CA 1
ATOM 1312 C C . SER A 1 170 ? 24.161 3.425 -10.616 1.00 91.31 170 SER A C 1
ATOM 1314 O O . SER A 1 170 ? 23.280 2.703 -10.149 1.00 91.31 170 SER A O 1
ATOM 1316 N N . SER A 1 171 ? 24.699 4.420 -9.903 1.00 89.44 171 SER A N 1
ATOM 1317 C CA . SER A 1 171 ? 24.328 4.698 -8.507 1.00 89.44 171 SER A CA 1
ATOM 1318 C C . SER A 1 171 ? 22.861 5.120 -8.364 1.00 89.44 171 SER A C 1
ATOM 1320 O O . SER A 1 171 ? 22.190 4.750 -7.398 1.00 89.44 171 SER A O 1
ATOM 1322 N N . GLN A 1 172 ? 22.333 5.886 -9.325 1.00 91.75 172 GLN A N 1
ATOM 1323 C CA . GLN A 1 172 ? 20.919 6.262 -9.352 1.00 91.75 172 GLN A CA 1
ATOM 1324 C C . GLN A 1 172 ? 20.010 5.045 -9.535 1.00 91.75 172 GLN A C 1
ATOM 1326 O O . GLN A 1 172 ? 19.000 4.946 -8.842 1.00 91.75 172 GLN A O 1
ATOM 1331 N N . LEU A 1 173 ? 20.371 4.109 -10.416 1.00 93.56 173 LEU A N 1
ATOM 1332 C CA . LEU A 1 173 ? 19.630 2.863 -10.628 1.00 93.56 173 LEU A CA 1
ATOM 1333 C C . LEU A 1 173 ? 19.645 1.976 -9.374 1.00 93.56 173 LEU A C 1
ATOM 1335 O O . LEU A 1 173 ? 18.601 1.468 -8.966 1.00 93.56 173 LEU A O 1
ATOM 1339 N N . GLU A 1 174 ? 20.793 1.838 -8.708 1.00 90.62 174 GLU A N 1
ATOM 1340 C CA . GLU A 1 174 ? 20.897 1.090 -7.448 1.00 90.62 174 GLU A CA 1
ATOM 1341 C C . GLU A 1 174 ? 20.055 1.715 -6.322 1.00 90.62 174 GLU A C 1
ATOM 1343 O O . GLU A 1 174 ? 19.324 1.023 -5.601 1.00 90.62 174 GLU A O 1
ATOM 1348 N N . SER A 1 175 ? 20.099 3.043 -6.201 1.00 89.12 175 SER A N 1
ATOM 1349 C CA . SER A 1 175 ? 19.266 3.799 -5.261 1.00 89.12 175 SER A CA 1
ATOM 1350 C C . SER A 1 175 ? 17.772 3.647 -5.578 1.00 89.12 175 SER A C 1
ATOM 1352 O O . SER A 1 175 ? 16.950 3.433 -4.686 1.00 89.12 175 SER A O 1
ATOM 1354 N N . ALA A 1 176 ? 17.400 3.668 -6.858 1.00 92.12 176 ALA A N 1
ATOM 1355 C CA . ALA A 1 176 ? 16.022 3.485 -7.303 1.00 92.12 176 ALA A CA 1
ATOM 1356 C C . ALA A 1 176 ? 15.469 2.092 -6.949 1.00 92.12 176 ALA A C 1
ATOM 1358 O O . ALA A 1 176 ? 14.319 1.973 -6.526 1.00 92.12 176 ALA A O 1
ATOM 1359 N N . ILE A 1 177 ? 16.291 1.044 -7.072 1.00 91.25 177 ILE A N 1
ATOM 1360 C CA . ILE A 1 177 ? 15.921 -0.334 -6.703 1.00 91.25 177 ILE A CA 1
ATOM 1361 C C . ILE A 1 177 ? 15.742 -0.482 -5.188 1.00 91.25 177 ILE A C 1
ATOM 1363 O O . ILE A 1 177 ? 14.862 -1.216 -4.739 1.00 91.25 177 ILE A O 1
ATOM 1367 N N . SER A 1 178 ? 16.565 0.205 -4.394 1.00 87.12 178 SER A N 1
ATOM 1368 C CA . SER A 1 178 ? 16.565 0.082 -2.931 1.00 87.12 178 SER A CA 1
ATOM 1369 C C . SER A 1 178 ? 15.570 1.001 -2.207 1.00 87.12 178 SER A C 1
ATOM 1371 O O . SER A 1 178 ? 15.232 0.728 -1.057 1.00 87.12 178 SER A O 1
ATOM 1373 N N . SER A 1 179 ? 15.072 2.058 -2.856 1.00 83.56 179 SER A N 1
ATOM 1374 C CA . SER A 1 179 ? 14.208 3.082 -2.235 1.00 83.56 179 SER A CA 1
ATOM 1375 C C . SER A 1 179 ? 12.702 2.888 -2.445 1.00 83.56 179 SER A C 1
ATOM 1377 O O . SER A 1 179 ? 11.904 3.618 -1.847 1.00 83.56 179 SER A O 1
ATOM 1379 N N . ILE A 1 180 ? 12.289 1.928 -3.279 1.00 88.94 180 ILE A N 1
ATOM 1380 C CA . ILE A 1 180 ? 10.875 1.721 -3.603 1.00 88.94 180 ILE A CA 1
ATOM 1381 C C . ILE A 1 180 ? 10.091 1.172 -2.400 1.00 88.94 180 ILE A C 1
ATOM 1383 O O . ILE A 1 180 ? 10.226 0.015 -2.001 1.00 88.94 180 ILE A O 1
ATOM 1387 N N . THR A 1 181 ? 9.233 2.012 -1.823 1.00 87.50 181 THR A N 1
ATOM 1388 C CA . THR A 1 181 ? 8.379 1.670 -0.679 1.00 87.50 181 THR A CA 1
ATOM 1389 C C . THR A 1 181 ? 6.987 2.267 -0.864 1.00 87.50 181 THR A C 1
ATOM 1391 O O . THR A 1 181 ? 6.838 3.396 -1.331 1.00 87.50 181 THR A O 1
ATOM 1394 N N . ALA A 1 182 ? 5.943 1.508 -0.525 1.00 94.94 182 ALA A N 1
ATOM 1395 C CA . ALA A 1 182 ? 4.586 2.043 -0.513 1.00 94.94 182 ALA A CA 1
ATOM 1396 C C . ALA A 1 182 ? 4.312 2.781 0.802 1.00 94.94 182 ALA A C 1
ATOM 1398 O O . ALA A 1 182 ? 4.692 2.311 1.874 1.00 94.94 182 ALA A O 1
ATOM 1399 N N . SER A 1 183 ? 3.622 3.917 0.721 1.00 93.81 183 SER A N 1
ATOM 1400 C CA . SER A 1 183 ? 3.142 4.656 1.891 1.00 93.81 183 SER A CA 1
ATOM 1401 C C . SER A 1 183 ? 1.782 4.150 2.368 1.00 93.81 183 SER A C 1
ATOM 1403 O O . SER A 1 183 ? 1.518 4.133 3.567 1.00 93.81 183 SER A O 1
ATOM 1405 N N . SER A 1 184 ? 0.919 3.709 1.451 1.00 95.12 184 SER A N 1
ATOM 1406 C CA . SER A 1 184 ? -0.396 3.154 1.780 1.00 95.12 184 SER A CA 1
ATOM 1407 C C . SER A 1 184 ? -0.951 2.284 0.650 1.00 95.12 184 SER A C 1
ATOM 1409 O O . SER A 1 184 ? -0.342 2.129 -0.412 1.00 95.12 184 SER A O 1
ATOM 1411 N N . THR A 1 185 ? -2.118 1.690 0.895 1.00 95.88 185 THR A N 1
ATOM 1412 C CA . THR A 1 185 ? -2.904 0.949 -0.097 1.00 95.88 185 THR A CA 1
ATOM 1413 C C . THR A 1 185 ? -4.260 1.623 -0.253 1.00 95.88 185 THR A C 1
ATOM 1415 O O . THR A 1 185 ? -4.877 1.978 0.747 1.00 95.88 185 THR A O 1
ATOM 1418 N N . VAL A 1 186 ? -4.743 1.767 -1.489 1.00 95.88 186 VAL A N 1
ATOM 1419 C CA . VAL A 1 186 ? -6.069 2.356 -1.776 1.00 95.88 186 VAL A CA 1
ATOM 1420 C C . VAL A 1 186 ? -7.083 1.351 -2.302 1.00 95.88 186 VAL A C 1
ATOM 1422 O O . VAL A 1 186 ? -8.284 1.578 -2.193 1.00 95.88 186 VAL A O 1
ATOM 1425 N N . ALA A 1 187 ? -6.623 0.228 -2.854 1.00 95.56 187 ALA A N 1
ATOM 1426 C CA . ALA A 1 187 ? -7.507 -0.822 -3.334 1.00 95.56 187 ALA A CA 1
ATOM 1427 C C . ALA A 1 187 ? -6.820 -2.187 -3.312 1.00 95.56 187 ALA A C 1
ATOM 1429 O O . ALA A 1 187 ? -5.642 -2.314 -3.645 1.00 95.56 187 ALA A O 1
ATOM 1430 N N . VAL A 1 188 ? -7.603 -3.211 -2.989 1.00 96.12 188 VAL A N 1
ATOM 1431 C CA . VAL A 1 188 ? -7.294 -4.619 -3.250 1.00 96.12 188 VAL A CA 1
ATOM 1432 C C . VAL A 1 188 ? -8.358 -5.141 -4.200 1.00 96.12 188 VAL A C 1
ATOM 1434 O O . VAL A 1 188 ? -9.532 -4.799 -4.055 1.00 96.12 188 VAL A O 1
ATOM 1437 N N . SER A 1 189 ? -7.931 -5.914 -5.193 1.00 94.75 189 SER A N 1
ATOM 1438 C CA . SER A 1 189 ? -8.768 -6.382 -6.296 1.00 94.75 189 SER A CA 1
ATOM 1439 C C . SER A 1 189 ? -9.519 -5.243 -7.005 1.00 94.75 189 SER A C 1
ATOM 1441 O O . SER A 1 189 ? -10.747 -5.297 -7.129 1.00 94.75 189 SER A O 1
ATOM 1443 N N . PRO A 1 190 ? -8.817 -4.178 -7.459 1.00 95.81 190 PRO A N 1
ATOM 1444 C CA . PRO A 1 190 ? -9.447 -3.047 -8.129 1.00 95.81 190 PRO A CA 1
ATOM 1445 C C . PRO A 1 190 ? -10.222 -3.494 -9.372 1.00 95.81 190 PRO A C 1
ATOM 1447 O O . PRO A 1 190 ? -9.720 -4.216 -10.245 1.00 95.81 190 PRO A O 1
ATOM 1450 N N . THR A 1 191 ? -11.445 -2.983 -9.486 1.00 96.69 191 THR A N 1
ATOM 1451 C CA . THR A 1 191 ? -12.266 -3.129 -10.690 1.00 96.69 191 THR A CA 1
ATOM 1452 C C . THR A 1 191 ? -11.590 -2.474 -11.897 1.00 96.69 191 THR A C 1
ATOM 1454 O O . THR A 1 191 ? -10.741 -1.593 -11.756 1.00 96.69 191 THR A O 1
ATOM 1457 N N . SER A 1 192 ? -11.995 -2.842 -13.115 1.00 96.81 192 SER A N 1
ATOM 1458 C CA . SER A 1 192 ? -11.482 -2.201 -14.335 1.00 96.81 192 SER A CA 1
ATOM 1459 C C . SER A 1 192 ? -11.704 -0.683 -14.345 1.00 96.81 192 SER A C 1
ATOM 1461 O O . SER A 1 192 ? -10.830 0.052 -14.789 1.00 96.81 192 SER A O 1
ATOM 1463 N N . ALA A 1 193 ? -12.831 -0.205 -13.804 1.00 98.06 193 ALA A N 1
ATOM 1464 C CA . ALA A 1 193 ? -13.109 1.227 -13.690 1.00 98.06 193 ALA A CA 1
ATOM 1465 C C . ALA A 1 193 ? -12.102 1.929 -12.765 1.00 98.06 193 ALA A C 1
ATOM 1467 O O . ALA A 1 193 ? -11.531 2.945 -13.150 1.00 98.06 193 ALA A O 1
ATOM 1468 N N . GLN A 1 194 ? -11.817 1.341 -11.599 1.00 97.75 194 GLN A N 1
ATOM 1469 C CA . GLN A 1 194 ? -10.805 1.862 -10.674 1.00 97.75 194 GLN A CA 1
ATOM 1470 C C . GLN A 1 194 ? -9.407 1.843 -11.294 1.00 97.75 194 GLN A C 1
ATOM 1472 O O . GLN A 1 194 ? -8.656 2.797 -11.150 1.00 97.75 194 GLN A O 1
ATOM 1477 N N . ARG A 1 195 ? -9.042 0.790 -12.035 1.00 97.56 195 ARG A N 1
ATOM 1478 C CA . ARG A 1 195 ? -7.740 0.749 -12.724 1.00 97.56 195 ARG A CA 1
ATOM 1479 C C . ARG A 1 195 ? -7.581 1.874 -13.740 1.00 97.56 195 ARG A C 1
ATOM 1481 O O . ARG A 1 195 ? -6.501 2.452 -13.839 1.00 97.56 195 ARG A O 1
ATOM 1488 N N . SER A 1 196 ? -8.657 2.181 -14.459 1.00 97.88 196 SER A N 1
ATOM 1489 C CA . SER A 1 196 ? -8.706 3.299 -15.397 1.00 97.88 196 SER A CA 1
ATOM 1490 C C . SER A 1 196 ? -8.552 4.637 -14.669 1.00 97.88 196 SER A C 1
ATOM 1492 O O . SER A 1 196 ? -7.711 5.451 -15.044 1.00 97.88 196 SER A O 1
ATOM 1494 N N . GLU A 1 197 ? -9.284 4.829 -13.565 1.00 97.56 197 GLU A N 1
ATOM 1495 C CA . GLU A 1 197 ? -9.197 6.014 -12.697 1.00 97.56 197 GLU A CA 1
ATOM 1496 C C . GLU A 1 197 ? -7.775 6.232 -12.155 1.00 97.56 197 GLU A C 1
ATOM 1498 O O . GLU A 1 197 ? -7.224 7.333 -12.225 1.00 97.56 197 GLU A O 1
ATOM 1503 N N . TYR A 1 198 ? -7.128 5.156 -11.711 1.00 98.06 198 TYR A N 1
ATOM 1504 C CA . TYR A 1 198 ? -5.747 5.179 -11.235 1.00 98.06 198 TYR A CA 1
ATOM 1505 C C . TYR A 1 198 ? -4.711 5.310 -12.359 1.00 98.06 198 TYR A C 1
ATOM 1507 O O . TYR A 1 198 ? -3.523 5.445 -12.074 1.00 98.06 198 TYR A O 1
ATOM 1515 N N . GLY A 1 199 ? -5.127 5.327 -13.628 1.00 98.06 199 GLY A N 1
ATOM 1516 C CA . GLY A 1 199 ? -4.263 5.604 -14.776 1.00 98.06 199 GLY A CA 1
ATOM 1517 C C . GLY A 1 199 ? -3.466 4.407 -15.286 1.00 98.06 199 GLY A C 1
ATOM 1518 O O . GLY A 1 199 ? -2.445 4.601 -15.939 1.00 98.06 199 GLY A O 1
ATOM 1519 N N . PHE A 1 200 ? -3.893 3.173 -15.008 1.00 97.94 200 PHE A N 1
ATOM 1520 C CA . PHE A 1 200 ? -3.184 1.978 -15.483 1.00 97.94 200 PHE A CA 1
ATOM 1521 C C . PHE A 1 200 ? -3.469 1.623 -16.950 1.00 97.94 200 PHE A C 1
ATOM 1523 O O . PHE A 1 200 ? -2.690 0.883 -17.544 1.00 97.94 200 PHE A O 1
ATOM 1530 N N . ASP A 1 201 ? -4.523 2.182 -17.554 1.00 97.19 201 ASP A N 1
ATOM 1531 C CA . ASP A 1 201 ? -4.790 2.042 -18.997 1.00 97.19 201 ASP A CA 1
ATOM 1532 C C . ASP A 1 201 ? -3.841 2.902 -19.860 1.00 97.19 201 ASP A C 1
ATOM 1534 O O . ASP A 1 201 ? -3.622 2.611 -21.035 1.00 97.19 201 ASP A O 1
ATOM 1538 N N . ASP A 1 202 ? -3.273 3.964 -19.279 1.00 96.75 202 ASP A N 1
ATOM 1539 C CA . ASP A 1 202 ? -2.331 4.894 -19.915 1.00 96.75 202 ASP A CA 1
ATOM 1540 C C . ASP A 1 202 ? -1.214 5.260 -18.917 1.00 96.75 202 ASP A C 1
ATOM 1542 O O . ASP A 1 202 ? -1.160 6.385 -18.401 1.00 96.75 202 ASP A O 1
ATOM 1546 N N . PRO A 1 203 ? -0.350 4.285 -18.579 1.00 97.81 203 PRO A N 1
ATOM 1547 C CA . PRO A 1 203 ? 0.590 4.419 -17.479 1.00 97.81 203 PRO A CA 1
ATOM 1548 C C . PRO A 1 203 ? 1.660 5.475 -17.761 1.00 97.81 203 PRO A C 1
ATOM 1550 O O . PRO A 1 203 ? 2.090 5.694 -18.896 1.00 97.81 203 PRO A O 1
ATOM 1553 N N . LYS A 1 204 ? 2.153 6.111 -16.695 1.00 98.00 204 LYS A N 1
ATOM 1554 C CA . LYS A 1 204 ? 3.282 7.051 -16.771 1.00 98.00 204 LYS A CA 1
ATOM 1555 C C . LYS A 1 204 ? 4.583 6.328 -17.079 1.00 98.00 204 LYS A C 1
ATOM 1557 O O . LYS A 1 204 ? 5.389 6.831 -17.866 1.00 98.00 204 LYS A O 1
ATOM 1562 N N . ALA A 1 205 ? 4.768 5.160 -16.470 1.00 98.31 205 ALA A N 1
ATOM 1563 C CA . ALA A 1 205 ? 5.888 4.285 -16.754 1.00 98.31 205 ALA A CA 1
ATOM 1564 C C . ALA A 1 205 ? 5.591 2.828 -16.385 1.00 98.31 205 ALA A C 1
ATOM 1566 O O . ALA A 1 205 ? 4.741 2.538 -15.544 1.00 98.31 205 ALA A O 1
ATOM 1567 N N . THR A 1 206 ? 6.356 1.924 -16.983 1.00 98.31 206 THR A N 1
ATOM 1568 C CA . THR A 1 206 ? 6.525 0.541 -16.531 1.00 98.31 206 THR A CA 1
ATOM 1569 C C . THR A 1 206 ? 8.007 0.301 -16.288 1.00 98.31 206 THR A C 1
ATOM 1571 O O . THR A 1 206 ? 8.858 0.794 -17.035 1.00 98.31 206 THR A O 1
ATOM 1574 N N . VAL A 1 207 ? 8.315 -0.414 -15.213 1.00 98.19 207 VAL A N 1
ATOM 1575 C CA . VAL A 1 207 ? 9.685 -0.717 -14.807 1.00 98.19 207 VAL A CA 1
ATOM 1576 C C . VAL A 1 207 ? 9.760 -2.196 -14.482 1.00 98.19 207 VAL A C 1
ATOM 1578 O O . VAL A 1 207 ? 8.927 -2.711 -13.740 1.00 98.19 207 VAL A O 1
ATOM 1581 N N . SER A 1 208 ? 10.775 -2.869 -15.008 1.00 97.75 208 SER A N 1
ATOM 1582 C CA . SER A 1 208 ? 11.135 -4.222 -14.605 1.00 97.75 208 SER A CA 1
ATOM 1583 C C . SER A 1 208 ? 12.628 -4.297 -14.346 1.00 97.75 208 SER A C 1
ATOM 1585 O O . SER A 1 208 ? 13.415 -3.715 -15.084 1.00 97.75 208 SER A O 1
ATOM 1587 N N . TYR A 1 209 ? 13.036 -4.998 -13.299 1.00 96.31 209 TYR A N 1
ATOM 1588 C CA . TYR A 1 209 ? 14.442 -5.269 -13.050 1.00 96.31 209 TYR A CA 1
ATOM 1589 C C . TYR A 1 209 ? 14.623 -6.627 -12.400 1.00 96.31 209 TYR A C 1
ATOM 1591 O O . TYR A 1 209 ? 13.750 -7.127 -11.690 1.00 96.31 209 TYR A O 1
ATOM 1599 N N . THR A 1 210 ? 15.790 -7.216 -12.622 1.00 95.25 210 THR A N 1
ATOM 1600 C CA . THR A 1 210 ? 16.196 -8.461 -11.978 1.00 95.25 210 THR A CA 1
ATOM 1601 C C . THR A 1 210 ? 17.387 -8.194 -11.085 1.00 95.25 210 THR A C 1
ATOM 1603 O O . THR A 1 210 ? 18.429 -7.745 -11.559 1.00 95.25 210 THR A O 1
ATOM 1606 N N . VAL A 1 211 ? 17.235 -8.493 -9.799 1.00 92.19 211 VAL A N 1
ATOM 1607 C CA . VAL A 1 211 ? 18.281 -8.334 -8.789 1.00 92.19 211 VAL A CA 1
ATOM 1608 C C . VAL A 1 211 ? 18.376 -9.610 -7.957 1.00 92.19 211 VAL A C 1
ATOM 1610 O O . VAL A 1 211 ? 17.360 -10.176 -7.552 1.00 92.19 211 VAL A O 1
ATOM 1613 N N . SER A 1 212 ? 19.593 -10.119 -7.769 1.00 89.19 212 SER A N 1
ATOM 1614 C CA . SER A 1 212 ? 19.872 -11.374 -7.052 1.00 89.19 212 SER A CA 1
ATOM 1615 C C . SER A 1 212 ? 18.994 -12.549 -7.520 1.00 89.19 212 SER A C 1
ATOM 1617 O O . SER A 1 212 ? 18.498 -13.341 -6.723 1.00 89.19 212 SER A O 1
ATOM 1619 N N . GLY A 1 213 ? 18.760 -12.636 -8.836 1.00 89.38 213 GLY A N 1
ATOM 1620 C CA . GLY A 1 213 ? 17.952 -13.686 -9.468 1.00 89.38 213 GLY A CA 1
ATOM 1621 C C . GLY A 1 213 ? 16.432 -13.535 -9.327 1.00 89.38 213 GLY A C 1
ATOM 1622 O O . GLY A 1 213 ? 15.704 -14.378 -9.843 1.00 89.38 213 GLY A O 1
ATOM 1623 N N . THR A 1 214 ? 15.939 -12.480 -8.670 1.00 92.44 214 THR A N 1
ATOM 1624 C CA . THR A 1 214 ? 14.501 -12.196 -8.546 1.00 92.44 214 THR A CA 1
ATOM 1625 C C . THR A 1 214 ? 14.111 -11.039 -9.452 1.00 92.44 214 THR A C 1
ATOM 1627 O O . THR A 1 214 ? 14.721 -9.970 -9.395 1.00 92.44 214 THR A O 1
ATOM 1630 N N . THR A 1 215 ? 13.085 -11.246 -10.275 1.00 95.19 215 THR A N 1
ATOM 1631 C CA . THR A 1 215 ? 12.523 -10.203 -11.136 1.00 95.19 215 THR A CA 1
ATOM 1632 C C . THR A 1 215 ? 11.371 -9.501 -10.433 1.00 95.19 215 THR A C 1
ATOM 1634 O O . THR A 1 215 ? 10.430 -10.143 -9.968 1.00 95.19 215 THR A O 1
ATOM 1637 N N . TYR A 1 216 ? 11.437 -8.176 -10.400 1.00 95.69 216 TYR A N 1
ATOM 1638 C CA . TYR A 1 216 ? 10.354 -7.298 -9.987 1.00 95.69 216 TYR A CA 1
ATOM 1639 C C . TYR A 1 216 ? 9.866 -6.523 -11.203 1.00 95.69 216 TYR A C 1
ATOM 1641 O O . TYR A 1 216 ? 10.649 -6.160 -12.082 1.00 95.69 216 TYR A O 1
ATOM 1649 N N . SER A 1 217 ? 8.565 -6.284 -11.262 1.00 97.12 217 SER A N 1
ATOM 1650 C CA . SER A 1 217 ? 7.922 -5.536 -12.334 1.00 97.12 217 SER A CA 1
ATOM 1651 C C . SER A 1 217 ? 6.774 -4.743 -11.737 1.00 97.12 217 SER A C 1
ATOM 1653 O O . SER A 1 217 ? 6.054 -5.252 -10.873 1.00 97.12 217 SER A O 1
ATOM 1655 N N . PHE A 1 218 ? 6.641 -3.481 -12.128 1.00 97.62 218 PHE A N 1
ATOM 1656 C CA . PHE A 1 218 ? 5.567 -2.619 -11.662 1.00 97.62 218 PHE A CA 1
ATOM 1657 C C . PHE A 1 218 ? 5.188 -1.560 -12.688 1.00 97.62 218 PHE A C 1
ATOM 1659 O O . PHE A 1 218 ? 5.978 -1.135 -13.533 1.00 97.62 218 PHE A O 1
ATOM 1666 N N . THR A 1 219 ? 3.936 -1.131 -12.586 1.00 98.44 219 THR A N 1
ATOM 1667 C CA . THR A 1 219 ? 3.335 -0.092 -13.419 1.00 98.44 219 THR A CA 1
ATOM 1668 C C . THR A 1 219 ? 3.029 1.124 -12.559 1.00 98.44 219 THR A C 1
ATOM 1670 O O . THR A 1 219 ? 2.445 0.990 -11.483 1.00 98.44 219 THR A O 1
ATOM 1673 N N . ILE A 1 220 ? 3.409 2.305 -13.045 1.00 98.50 220 ILE A N 1
ATOM 1674 C CA . ILE A 1 220 ? 3.155 3.595 -12.405 1.00 98.50 220 ILE A CA 1
ATOM 1675 C C . ILE A 1 220 ? 2.004 4.287 -13.139 1.00 98.50 220 ILE A C 1
ATOM 1677 O O . ILE A 1 220 ? 2.112 4.594 -14.329 1.00 98.50 220 ILE A O 1
ATOM 1681 N N . GLY A 1 221 ? 0.909 4.523 -12.424 1.00 98.50 221 GLY A N 1
ATOM 1682 C CA . GLY A 1 221 ? -0.294 5.191 -12.907 1.00 98.50 221 GLY A CA 1
ATOM 1683 C C . GLY A 1 221 ? -0.267 6.705 -12.688 1.00 98.50 221 GLY A C 1
ATOM 1684 O O . GLY A 1 221 ? 0.781 7.352 -12.752 1.00 98.50 221 GLY A O 1
ATOM 1685 N N . ASN A 1 222 ? -1.440 7.284 -12.445 1.00 98.00 222 ASN A N 1
ATOM 1686 C CA . ASN A 1 222 ? -1.625 8.715 -12.234 1.00 98.00 222 ASN A CA 1
ATOM 1687 C C . ASN A 1 222 ? -0.893 9.222 -10.983 1.00 98.00 222 ASN A C 1
ATOM 1689 O O . ASN A 1 222 ? -0.708 8.504 -9.998 1.00 98.00 222 ASN A O 1
ATOM 1693 N N . GLY A 1 223 ? -0.467 10.483 -11.060 1.00 97.12 223 GLY A N 1
ATOM 1694 C CA . GLY A 1 223 ? 0.126 11.202 -9.941 1.00 97.12 223 GLY A CA 1
ATOM 1695 C C . GLY A 1 223 ? -0.947 11.805 -9.045 1.00 97.12 223 GLY A C 1
ATOM 1696 O O . GLY A 1 223 ? -2.013 12.178 -9.524 1.00 97.12 223 GLY A O 1
ATOM 1697 N N . LEU A 1 224 ? -0.615 11.932 -7.769 1.00 96.69 224 LEU A N 1
ATOM 1698 C CA . LEU A 1 224 ? -1.454 12.463 -6.706 1.00 96.69 224 LEU A CA 1
ATOM 1699 C C . LEU A 1 224 ? -0.861 13.758 -6.174 1.00 96.69 224 LEU A C 1
ATOM 1701 O O . LEU A 1 224 ? 0.335 13.825 -5.870 1.00 96.69 224 LEU A O 1
ATOM 1705 N N . THR A 1 225 ? -1.693 14.778 -6.043 1.00 95.75 225 THR A N 1
ATOM 1706 C CA . THR A 1 225 ? -1.392 15.995 -5.291 1.00 95.75 225 THR A CA 1
ATOM 1707 C C . THR A 1 225 ? -1.603 15.769 -3.796 1.00 95.75 225 THR A C 1
ATOM 1709 O O . THR A 1 225 ? -2.195 14.779 -3.383 1.00 95.75 225 THR A O 1
ATOM 1712 N N . GLU A 1 226 ? -1.136 16.709 -2.973 1.00 92.38 226 GLU A N 1
ATOM 1713 C CA . GLU A 1 226 ? -1.310 16.657 -1.513 1.00 92.38 226 GLU A CA 1
ATOM 1714 C C . GLU A 1 226 ? -2.779 16.464 -1.097 1.00 92.38 226 GLU A C 1
ATOM 1716 O O . GLU A 1 226 ? -3.069 15.668 -0.218 1.00 92.38 226 GLU A O 1
ATOM 1721 N N . ALA A 1 227 ? -3.712 17.145 -1.773 1.00 90.25 227 ALA A N 1
ATOM 1722 C CA . ALA A 1 227 ? -5.141 17.092 -1.457 1.00 90.25 227 ALA A CA 1
ATOM 1723 C C . ALA A 1 227 ? -5.819 15.764 -1.843 1.00 90.25 227 ALA A C 1
ATOM 1725 O O . ALA A 1 227 ? -6.956 15.526 -1.451 1.00 90.25 227 ALA A O 1
ATOM 1726 N N . GLU A 1 228 ? -5.154 14.933 -2.648 1.00 92.19 228 GLU A N 1
ATOM 1727 C CA . GLU A 1 228 ? -5.658 13.629 -3.095 1.00 92.19 228 GLU A CA 1
ATOM 1728 C C . GLU A 1 228 ? -5.029 12.471 -2.312 1.00 92.19 228 GLU A C 1
ATOM 1730 O O . GLU A 1 228 ? -5.450 11.321 -2.462 1.00 92.19 228 GLU A O 1
ATOM 1735 N N . LEU A 1 229 ? -4.008 12.747 -1.492 1.00 90.38 229 LEU A N 1
ATOM 1736 C CA . LEU A 1 229 ? -3.465 11.745 -0.587 1.00 90.38 229 LEU A CA 1
ATOM 1737 C C . LEU A 1 229 ? -4.522 11.406 0.473 1.00 90.38 229 LEU A C 1
ATOM 1739 O O . LEU A 1 229 ? -5.217 12.305 0.947 1.00 90.38 229 LEU A O 1
ATOM 1743 N N . PRO A 1 230 ? -4.649 10.128 0.871 1.00 81.69 230 PRO A N 1
ATOM 1744 C CA . PRO A 1 230 ? -5.466 9.781 2.023 1.00 81.69 230 PRO A CA 1
ATOM 1745 C C . PRO A 1 230 ? -4.945 10.563 3.227 1.00 81.69 230 PRO A C 1
ATOM 1747 O O . PRO A 1 230 ? -3.728 10.604 3.433 1.00 81.69 230 PRO A O 1
ATOM 1750 N N . GLU A 1 231 ? -5.858 11.189 3.973 1.00 66.19 231 GLU A N 1
ATOM 1751 C CA . GLU A 1 231 ? -5.539 11.961 5.173 1.00 66.19 231 GLU A CA 1
ATOM 1752 C C . GLU A 1 231 ? -4.619 11.121 6.068 1.00 66.19 231 GLU A C 1
ATOM 1754 O O . GLU A 1 231 ? -5.004 10.080 6.600 1.00 66.19 231 GLU A O 1
ATOM 1759 N N . GLN A 1 232 ? -3.355 11.530 6.157 1.00 52.09 232 GLN A N 1
ATOM 1760 C CA . GLN A 1 232 ? -2.480 11.088 7.229 1.00 52.09 232 GLN A CA 1
ATOM 1761 C C . GLN A 1 232 ? -2.937 11.885 8.448 1.00 52.09 232 GLN A C 1
ATOM 1763 O O . GLN A 1 232 ? -3.103 13.101 8.325 1.00 52.09 232 GLN A O 1
ATOM 1768 N N . GLU A 1 233 ? -3.139 11.249 9.603 1.00 43.31 233 GLU A N 1
ATOM 1769 C CA . GLU A 1 233 ? -3.249 12.014 10.845 1.00 43.31 233 GLU A CA 1
ATOM 1770 C C . GLU A 1 233 ? -1.916 12.739 11.046 1.00 43.31 233 GLU A C 1
ATOM 1772 O O . GLU A 1 233 ? -0.912 12.163 11.459 1.00 43.31 233 GLU A O 1
ATOM 1777 N N . THR A 1 234 ? -1.864 13.996 10.622 1.00 35.44 234 THR A N 1
ATOM 1778 C CA . THR A 1 234 ? -0.747 14.875 10.916 1.00 35.44 234 THR A CA 1
ATOM 1779 C C . THR A 1 234 ? -0.902 15.313 12.357 1.00 35.44 234 THR A C 1
ATOM 1781 O O . THR A 1 234 ? -1.941 15.880 12.703 1.00 35.44 234 THR A O 1
ATOM 1784 N N . ASP A 1 235 ? 0.142 15.123 13.164 1.00 35.50 235 ASP A N 1
ATOM 1785 C CA . ASP A 1 235 ? 0.350 15.941 14.353 1.00 35.50 235 ASP A CA 1
ATOM 1786 C C . ASP A 1 235 ? 0.111 17.406 13.950 1.00 35.50 235 ASP A C 1
ATOM 1788 O O . ASP A 1 235 ? 0.753 17.915 13.022 1.00 35.50 235 ASP A O 1
ATOM 1792 N N . GLU A 1 236 ? -0.871 18.059 14.576 1.00 35.94 236 GLU A N 1
ATOM 1793 C CA . GLU A 1 236 ? -1.177 19.468 14.340 1.00 35.94 236 GLU A CA 1
ATOM 1794 C C . GLU A 1 236 ? 0.014 20.334 14.771 1.00 35.94 236 GLU A C 1
ATOM 1796 O O . GLU A 1 236 ? 0.056 20.851 15.878 1.00 35.94 236 GLU A O 1
ATOM 1801 N N . ASP A 1 237 ? 0.995 20.500 13.888 1.00 37.44 237 ASP A N 1
ATOM 1802 C CA . ASP A 1 237 ? 1.964 21.592 13.943 1.00 37.44 237 ASP A CA 1
ATOM 1803 C C . ASP A 1 237 ? 2.559 21.855 12.550 1.00 37.44 237 ASP A C 1
ATOM 1805 O O . ASP A 1 237 ? 3.765 21.838 12.301 1.00 37.44 237 ASP A O 1
ATOM 1809 N N . SER A 1 238 ? 1.683 22.134 11.583 1.00 37.78 238 SER A N 1
ATOM 1810 C CA . SER A 1 238 ? 2.085 22.837 10.362 1.00 37.78 238 SER A CA 1
ATOM 1811 C C . SER A 1 238 ? 0.954 23.707 9.829 1.00 37.78 238 SER A C 1
ATOM 1813 O O . SER A 1 238 ? 0.310 23.426 8.821 1.00 37.78 238 SER A O 1
ATOM 1815 N N . HIS A 1 239 ? 0.707 24.824 10.511 1.00 38.50 239 HIS A N 1
ATOM 1816 C CA . HIS A 1 239 ? -0.006 25.933 9.891 1.00 38.50 239 HIS A CA 1
ATOM 1817 C C . HIS A 1 239 ? 0.907 26.593 8.849 1.00 38.50 239 HIS A C 1
ATOM 1819 O O . HIS A 1 239 ? 1.706 27.474 9.167 1.00 38.50 239 HIS A O 1
ATOM 1825 N N . SER A 1 240 ? 0.757 26.210 7.582 1.00 38.72 240 SER A N 1
ATOM 1826 C CA . SER A 1 240 ? 1.158 27.061 6.461 1.00 38.72 240 SER A CA 1
ATOM 1827 C C . SER A 1 240 ? -0.060 27.398 5.615 1.00 38.72 240 SER A C 1
ATOM 1829 O O . SER A 1 240 ? -0.398 26.742 4.635 1.00 38.72 240 SER A O 1
ATOM 1831 N N . SER A 1 241 ? -0.743 28.465 6.013 1.00 44.59 241 SER A N 1
ATOM 1832 C CA . SER A 1 241 ? -1.683 29.157 5.148 1.00 44.59 241 SER A CA 1
ATOM 1833 C C . SER A 1 241 ? -0.907 29.931 4.083 1.00 44.59 241 SER A C 1
ATOM 1835 O O . SER A 1 241 ? -0.184 30.875 4.408 1.00 44.59 241 SER A O 1
ATOM 1837 N N . SER A 1 242 ? -1.115 29.608 2.808 1.00 40.06 242 SER A N 1
ATOM 1838 C CA . SER A 1 242 ? -0.941 30.601 1.749 1.00 40.06 242 SER A CA 1
ATOM 1839 C C . SER A 1 242 ? -2.038 30.469 0.698 1.00 40.06 242 SER A C 1
ATOM 1841 O O . SER A 1 242 ? -2.139 29.505 -0.054 1.00 40.06 242 SER A O 1
ATOM 1843 N N . SER A 1 243 ? -2.895 31.482 0.677 1.00 45.50 243 SER A N 1
ATOM 1844 C CA . SER A 1 243 ? -3.766 31.804 -0.436 1.00 45.50 243 SER A CA 1
ATOM 1845 C C . SER A 1 243 ? -2.948 32.589 -1.457 1.00 45.50 243 SER A C 1
ATOM 1847 O O . SER A 1 243 ? -2.504 33.706 -1.202 1.00 45.50 243 SER A O 1
ATOM 1849 N N . THR A 1 244 ? -2.736 32.028 -2.645 1.00 38.69 244 THR A N 1
ATOM 1850 C CA . THR A 1 244 ? -2.414 32.826 -3.832 1.00 38.69 244 THR A CA 1
ATOM 1851 C C . THR A 1 244 ? -2.961 32.122 -5.063 1.00 38.69 244 THR A C 1
ATOM 1853 O O . THR A 1 244 ? -2.443 31.107 -5.517 1.00 38.69 244 THR A O 1
ATOM 1856 N N . SER A 1 245 ? -4.029 32.690 -5.610 1.00 51.50 245 SER A N 1
ATOM 1857 C CA . SER A 1 245 ? -4.530 32.402 -6.945 1.00 51.50 245 SER A CA 1
ATOM 1858 C C . SER A 1 245 ? -3.516 32.883 -7.988 1.00 51.50 245 SER A C 1
ATOM 1860 O O . SER A 1 245 ? -3.485 34.053 -8.361 1.00 51.50 245 SER A O 1
ATOM 1862 N N . SER A 1 246 ? -2.687 31.950 -8.435 1.00 46.19 246 SER A N 1
ATOM 1863 C CA . SER A 1 246 ? -2.001 31.926 -9.725 1.00 46.19 246 SER A CA 1
ATOM 1864 C C . SER A 1 246 ? -2.297 30.545 -10.314 1.00 46.19 246 SER A C 1
ATOM 1866 O O . SER A 1 246 ? -2.584 29.627 -9.546 1.00 46.19 246 SER A O 1
ATOM 1868 N N . SER A 1 247 ? -2.281 30.368 -11.636 1.00 52.78 247 SER A N 1
ATOM 1869 C CA . SER A 1 247 ? -2.464 29.060 -12.294 1.00 52.78 247 SER A CA 1
ATOM 1870 C C . SER A 1 247 ? -1.251 28.145 -12.056 1.00 52.78 247 SER A C 1
ATOM 1872 O O . SER A 1 247 ? -0.566 27.723 -12.985 1.00 52.78 247 SER A O 1
ATOM 1874 N N . SER A 1 248 ? -0.949 27.907 -10.784 1.00 58.06 248 SER A N 1
ATOM 1875 C CA . SER A 1 248 ? 0.128 27.091 -10.263 1.00 58.06 248 SER A CA 1
ATOM 1876 C C . SER A 1 248 ? -0.276 25.638 -10.451 1.00 58.06 248 SER A C 1
ATOM 1878 O O . SER A 1 248 ? -1.290 25.200 -9.912 1.00 58.06 248 SER A O 1
ATOM 1880 N N . ILE A 1 249 ? 0.504 24.888 -11.222 1.00 70.06 249 ILE A N 1
ATOM 1881 C CA . ILE A 1 249 ? 0.366 23.434 -11.272 1.00 70.06 249 ILE A CA 1
ATOM 1882 C C . ILE A 1 249 ? 0.643 22.927 -9.854 1.00 70.06 249 ILE A C 1
ATOM 1884 O O . ILE A 1 249 ? 1.751 23.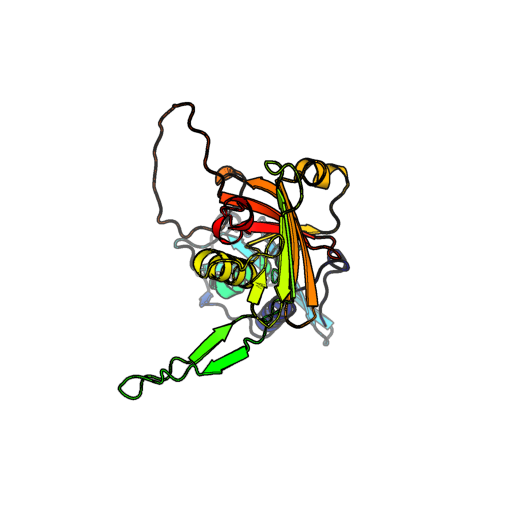102 -9.343 1.00 70.06 249 ILE A O 1
ATOM 1888 N N . THR A 1 250 ? -0.365 22.351 -9.201 1.00 82.62 250 THR A N 1
ATOM 1889 C CA . THR A 1 250 ? -0.200 21.742 -7.880 1.00 82.62 250 THR A CA 1
ATOM 1890 C C . THR A 1 250 ? 0.832 20.619 -7.991 1.00 82.62 250 THR A C 1
ATOM 1892 O O . THR A 1 250 ? 0.703 19.768 -8.875 1.00 82.62 250 THR A O 1
ATOM 1895 N N . PRO A 1 251 ? 1.886 20.606 -7.157 1.00 91.88 251 PRO A N 1
ATOM 1896 C CA . PRO A 1 251 ? 2.943 19.620 -7.294 1.00 91.88 251 PRO A CA 1
ATOM 1897 C C . PRO A 1 251 ? 2.416 18.219 -6.985 1.00 91.88 251 PRO A C 1
ATOM 1899 O O . PRO A 1 251 ? 1.763 18.003 -5.964 1.00 91.88 251 PRO A O 1
ATOM 1902 N N . ILE A 1 252 ? 2.776 17.262 -7.838 1.00 95.31 252 ILE A N 1
ATOM 1903 C CA . ILE A 1 252 ? 2.595 15.840 -7.550 1.00 95.31 252 ILE A CA 1
ATOM 1904 C C . ILE A 1 252 ? 3.498 15.451 -6.373 1.00 95.31 252 ILE A C 1
ATOM 1906 O O . ILE A 1 252 ? 4.636 15.925 -6.260 1.00 95.31 252 ILE A O 1
ATOM 1910 N N . LYS A 1 253 ? 2.962 14.606 -5.492 1.00 96.12 253 LYS A N 1
ATOM 1911 C CA . LYS A 1 253 ? 3.553 14.121 -4.239 1.00 96.12 253 LYS A CA 1
ATOM 1912 C C . LYS A 1 253 ? 3.729 12.609 -4.228 1.00 96.12 253 LYS A C 1
ATOM 1914 O O . LYS A 1 253 ? 4.727 12.127 -3.704 1.00 96.12 253 LYS A O 1
ATOM 1919 N N . ALA A 1 254 ? 2.817 11.877 -4.857 1.00 97.19 254 ALA A N 1
ATOM 1920 C CA . ALA A 1 254 ? 2.861 10.424 -4.946 1.00 97.19 254 ALA A CA 1
ATOM 1921 C C . ALA A 1 254 ? 2.289 9.934 -6.278 1.00 97.19 254 ALA A C 1
ATOM 1923 O O . ALA A 1 254 ? 1.794 10.729 -7.074 1.00 97.19 254 ALA A O 1
ATOM 1924 N N . TYR A 1 255 ? 2.351 8.629 -6.512 1.00 98.12 255 TYR A N 1
ATOM 1925 C CA . TYR A 1 255 ? 1.743 7.969 -7.661 1.00 98.12 255 TYR A CA 1
ATOM 1926 C C . TYR A 1 255 ? 1.041 6.688 -7.229 1.00 98.12 255 TYR A C 1
ATOM 1928 O O . TYR A 1 255 ? 1.461 6.035 -6.268 1.00 98.12 255 TYR A O 1
ATOM 1936 N N . TYR A 1 256 ? 0.012 6.303 -7.980 1.00 98.50 256 TYR A N 1
ATOM 1937 C CA . TYR A 1 256 ? -0.528 4.952 -7.900 1.00 98.50 256 TYR A CA 1
ATOM 1938 C C . TYR A 1 256 ? 0.444 3.954 -8.531 1.00 98.50 256 TYR A C 1
ATOM 1940 O O . TYR A 1 256 ? 0.939 4.177 -9.637 1.00 98.50 256 TYR A O 1
ATOM 1948 N N . VAL A 1 257 ? 0.706 2.838 -7.852 1.00 98.50 257 VAL A N 1
ATOM 1949 C CA . VAL A 1 257 ? 1.617 1.788 -8.327 1.00 98.50 257 VAL A CA 1
ATOM 1950 C C . VAL A 1 257 ? 0.981 0.412 -8.158 1.00 98.50 257 VAL A C 1
ATOM 1952 O O . VAL A 1 257 ? 0.411 0.109 -7.111 1.00 98.50 257 VAL A O 1
ATOM 1955 N N . MET A 1 258 ? 1.109 -0.437 -9.179 1.00 97.56 258 MET A N 1
ATOM 1956 C CA . MET A 1 258 ? 0.773 -1.863 -9.104 1.00 97.56 258 MET A CA 1
ATOM 1957 C C . MET A 1 258 ? 1.999 -2.711 -9.414 1.00 97.56 258 MET A C 1
ATOM 1959 O O . MET A 1 258 ? 2.629 -2.531 -10.455 1.00 97.56 258 MET A O 1
ATOM 1963 N N . MET A 1 259 ? 2.301 -3.662 -8.531 1.00 96.12 259 MET A N 1
ATOM 1964 C CA . MET A 1 259 ? 3.308 -4.693 -8.785 1.00 96.12 259 MET A CA 1
ATOM 1965 C C . MET A 1 259 ? 2.708 -5.797 -9.658 1.00 96.12 259 MET A C 1
ATOM 1967 O O . MET A 1 259 ? 1.573 -6.222 -9.441 1.00 96.12 259 MET A O 1
ATOM 1971 N N . GLU A 1 260 ? 3.481 -6.320 -10.601 1.00 94.31 260 GLU A N 1
ATOM 1972 C CA . GLU A 1 260 ? 3.094 -7.510 -11.350 1.00 94.31 260 GLU A CA 1
ATOM 1973 C C . GLU A 1 260 ? 2.900 -8.701 -10.397 1.00 94.31 260 GLU A C 1
ATOM 1975 O O . GLU A 1 260 ? 3.674 -8.915 -9.462 1.00 94.31 260 GLU A O 1
ATOM 1980 N N . GLY A 1 261 ? 1.824 -9.461 -10.605 1.00 90.81 261 GLY A N 1
ATOM 1981 C CA . GLY A 1 261 ? 1.464 -10.591 -9.745 1.00 90.81 261 GLY A CA 1
ATOM 1982 C C . GLY A 1 261 ? 0.818 -10.213 -8.407 1.00 90.81 261 GLY A C 1
ATOM 1983 O O . GLY A 1 261 ? 0.512 -11.113 -7.627 1.00 90.81 261 GLY A O 1
ATOM 1984 N N . ARG A 1 262 ? 0.574 -8.921 -8.132 1.00 91.88 262 ARG A N 1
ATOM 1985 C CA . ARG A 1 262 ? -0.196 -8.467 -6.962 1.00 91.88 262 ARG A CA 1
ATOM 1986 C C . ARG A 1 262 ? -1.417 -7.683 -7.406 1.00 91.88 262 ARG A C 1
ATOM 1988 O O . ARG A 1 262 ? -1.293 -6.686 -8.114 1.00 91.88 262 ARG A O 1
ATOM 1995 N N . ASP A 1 263 ? -2.591 -8.090 -6.939 1.00 94.25 263 ASP A N 1
ATOM 1996 C CA . ASP A 1 263 ? -3.827 -7.396 -7.284 1.00 94.25 263 ASP A CA 1
ATOM 1997 C C . ASP A 1 263 ? -4.147 -6.258 -6.303 1.00 94.25 263 ASP A C 1
ATOM 1999 O O . ASP A 1 263 ? -5.172 -6.245 -5.624 1.00 94.25 263 ASP A O 1
ATOM 2003 N N . VAL A 1 264 ? -3.199 -5.329 -6.166 1.00 96.88 264 VAL A N 1
ATOM 2004 C CA . VAL A 1 264 ? -3.206 -4.275 -5.144 1.00 96.88 264 VAL A CA 1
ATOM 2005 C C . VAL A 1 264 ? -2.731 -2.960 -5.744 1.00 96.88 264 VAL A C 1
ATOM 2007 O O . VAL A 1 264 ? -1.729 -2.936 -6.458 1.00 96.88 264 VAL A O 1
ATOM 2010 N N . VAL A 1 265 ? -3.424 -1.870 -5.416 1.00 97.81 265 VAL A N 1
ATOM 2011 C CA . VAL A 1 265 ? -3.038 -0.505 -5.788 1.00 97.81 265 VAL A CA 1
ATOM 2012 C C . VAL A 1 265 ? -2.435 0.191 -4.582 1.00 97.81 265 VAL A C 1
ATOM 2014 O O . VAL A 1 265 ? -3.119 0.479 -3.595 1.00 97.81 265 VAL A O 1
ATOM 2017 N N . TYR A 1 266 ? -1.148 0.481 -4.696 1.00 97.88 266 TYR A N 1
ATOM 2018 C CA . TYR A 1 266 ? -0.366 1.179 -3.691 1.00 97.88 266 TYR A CA 1
ATOM 2019 C C . TYR A 1 266 ? -0.291 2.670 -4.005 1.00 97.88 266 TYR A C 1
ATOM 2021 O O . TYR A 1 266 ? -0.311 3.063 -5.172 1.00 97.88 266 TYR A O 1
ATOM 2029 N N . ILE A 1 267 ? -0.134 3.487 -2.969 1.00 97.94 267 ILE A N 1
ATOM 2030 C CA . ILE A 1 267 ? 0.397 4.843 -3.102 1.00 97.94 267 ILE A CA 1
ATOM 2031 C C . ILE A 1 267 ? 1.887 4.777 -2.791 1.00 97.94 267 ILE A C 1
ATOM 2033 O O . ILE A 1 267 ? 2.295 4.232 -1.766 1.00 97.94 267 ILE A O 1
ATOM 2037 N N . VAL A 1 268 ? 2.699 5.324 -3.688 1.00 97.31 268 VAL A N 1
ATOM 2038 C CA . VAL A 1 268 ? 4.156 5.382 -3.554 1.00 97.31 268 VAL A CA 1
ATOM 2039 C C . VAL A 1 268 ? 4.589 6.835 -3.671 1.00 97.31 268 VAL A C 1
ATOM 2041 O O . VAL A 1 268 ? 4.209 7.520 -4.624 1.00 97.31 268 VAL A O 1
ATOM 2044 N N . SER A 1 269 ? 5.377 7.311 -2.703 1.00 95.31 269 SER A N 1
ATOM 2045 C CA . SER A 1 269 ? 5.932 8.668 -2.740 1.00 95.31 269 SER A CA 1
ATOM 2046 C C . SER A 1 269 ? 6.703 8.889 -4.038 1.00 95.31 269 SER A C 1
ATOM 2048 O O . SER A 1 269 ? 7.436 8.011 -4.495 1.00 95.31 269 SER A O 1
ATOM 2050 N N . LYS A 1 270 ? 6.595 10.087 -4.617 1.00 94.31 270 LYS A N 1
ATOM 2051 C CA . LYS A 1 270 ? 7.386 10.455 -5.798 1.00 94.31 270 LYS A CA 1
ATOM 2052 C C . LYS A 1 270 ? 8.892 10.304 -5.550 1.00 94.31 270 LYS A C 1
ATOM 2054 O O . LYS A 1 270 ? 9.628 10.014 -6.486 1.00 94.31 270 LYS A O 1
ATOM 2059 N N . ASP A 1 271 ? 9.334 10.494 -4.305 1.00 91.62 271 ASP A N 1
ATOM 2060 C CA . ASP A 1 271 ? 10.749 10.456 -3.929 1.00 91.62 271 ASP A CA 1
ATOM 2061 C C . ASP A 1 271 ? 11.292 9.014 -3.961 1.00 91.62 271 ASP A C 1
ATOM 2063 O O . ASP A 1 271 ? 12.482 8.805 -4.174 1.00 91.62 271 ASP A O 1
ATOM 2067 N N . SER A 1 272 ? 10.404 8.019 -3.853 1.00 92.69 272 SER A N 1
ATOM 2068 C CA . SER A 1 272 ? 10.687 6.593 -4.070 1.00 92.69 272 SER A CA 1
ATOM 2069 C C . SER A 1 272 ? 10.577 6.176 -5.544 1.00 92.69 272 SER A C 1
ATOM 2071 O O . SER A 1 272 ? 10.694 4.992 -5.863 1.00 92.69 272 SER A O 1
ATOM 2073 N N . LEU A 1 273 ? 10.324 7.123 -6.459 1.00 93.94 273 LEU A N 1
ATOM 2074 C CA . LEU A 1 273 ? 10.141 6.873 -7.892 1.00 93.94 273 LEU A CA 1
ATOM 2075 C C . LEU A 1 273 ? 11.066 7.729 -8.778 1.00 93.94 273 LEU A C 1
ATOM 2077 O O . LEU A 1 273 ? 10.592 8.337 -9.747 1.00 93.94 273 LEU A O 1
ATOM 2081 N N . PRO A 1 274 ? 12.397 7.729 -8.545 1.00 92.69 274 PRO A N 1
ATOM 2082 C CA . PRO A 1 274 ? 13.339 8.426 -9.427 1.00 92.69 274 PRO A CA 1
ATOM 2083 C C . PRO A 1 274 ? 13.277 7.909 -10.877 1.00 92.69 274 PRO A C 1
ATOM 2085 O O . PRO A 1 274 ? 13.638 8.632 -11.801 1.00 92.69 274 PRO A O 1
ATOM 2088 N N . TRP A 1 275 ? 12.730 6.705 -11.095 1.00 92.56 275 TRP A N 1
ATOM 2089 C CA . TRP A 1 275 ? 12.395 6.113 -12.396 1.00 92.56 275 TRP A CA 1
ATOM 2090 C C . TRP A 1 275 ? 11.674 7.065 -13.360 1.00 92.56 275 TRP A C 1
ATOM 2092 O O . TRP A 1 275 ? 11.860 6.977 -14.571 1.00 92.56 275 TRP A O 1
ATOM 2102 N N . LEU A 1 276 ? 10.847 7.974 -12.836 1.00 94.19 276 LEU A N 1
ATOM 2103 C CA . LEU A 1 276 ? 10.061 8.909 -13.643 1.00 94.19 276 LEU A CA 1
ATOM 2104 C C . LEU A 1 276 ? 10.876 10.094 -14.171 1.00 94.19 276 LEU A C 1
ATOM 2106 O O . LEU A 1 276 ? 10.479 10.696 -15.163 1.00 94.19 276 LEU A O 1
ATOM 2110 N N . THR A 1 277 ? 11.984 10.443 -13.516 1.00 91.81 277 THR A N 1
ATOM 2111 C CA . THR A 1 277 ? 12.723 11.693 -13.769 1.00 91.81 277 THR A CA 1
ATOM 2112 C C . THR A 1 277 ? 14.206 11.496 -14.054 1.00 91.81 277 THR A C 1
ATOM 2114 O O . THR A 1 277 ? 14.872 12.460 -14.414 1.00 91.81 277 THR A O 1
ATOM 2117 N N . MET A 1 278 ? 14.728 10.282 -13.873 1.00 90.88 278 MET A N 1
ATOM 2118 C CA . MET A 1 278 ? 16.109 9.922 -14.198 1.00 90.88 278 MET A CA 1
ATOM 2119 C C . MET A 1 278 ? 16.434 10.290 -15.649 1.00 90.88 278 MET A C 1
ATOM 2121 O O . MET A 1 278 ? 15.594 10.104 -16.535 1.00 90.88 278 MET A O 1
ATOM 2125 N N . ASP A 1 279 ? 17.630 10.821 -15.889 1.00 90.06 279 ASP A N 1
ATOM 2126 C CA . ASP A 1 279 ? 18.078 11.087 -17.253 1.00 90.06 279 ASP A CA 1
ATOM 2127 C C . ASP A 1 279 ? 18.480 9.758 -17.900 1.00 90.06 279 ASP A C 1
ATOM 2129 O O . ASP A 1 279 ? 19.364 9.059 -17.409 1.00 90.06 279 ASP A O 1
ATOM 2133 N N . LEU A 1 280 ? 17.757 9.381 -18.950 1.00 85.38 280 LEU A N 1
ATOM 2134 C CA . LEU A 1 280 ? 17.929 8.130 -19.679 1.00 85.38 280 LEU A CA 1
ATOM 2135 C C . LEU A 1 280 ? 18.279 8.520 -21.118 1.00 85.38 280 LEU A C 1
ATOM 2137 O O . LEU A 1 280 ? 17.380 8.659 -21.950 1.00 85.38 280 LEU A O 1
ATOM 2141 N N . GLN A 1 281 ? 19.558 8.809 -21.364 1.00 66.94 281 GLN A N 1
ATOM 2142 C CA . GLN A 1 281 ? 20.078 9.170 -22.691 1.00 66.94 281 GLN A CA 1
ATOM 2143 C C . GLN A 1 281 ? 20.386 7.934 -23.530 1.00 66.94 281 GLN A C 1
ATOM 2145 O O . GLN A 1 281 ? 20.818 6.917 -22.947 1.00 66.94 281 GLN A O 1
#

Foldseek 3Di:
DDDDPQCPQFAFAVVLVVLLVVCVVDVDFPDWDDPDDDCVVQQQVPFQWDWDQDPVRDIWIKTWGDQDPPRQWTWIDIPPDDIITTDGCSRRCSSVDDPQNRGDFDQDDDAAWDWDWDDDPDDDDDTDTDTAWQWAKKWKDFPPDPDIWIWGDDPNFTDTPNHTDDPVLRVVVRLLVVLWTFPTFDDFQDDPVVCVVLAVVPFRMKMWTATPNDIKIKTWGDFDAPVRPDDDPDPPDDPDDDDDDDPDDRDGFWTWMDIPSGRTTTTTGVVSPCSNVDDRD

Sequence (281 aa):
KWKIDSLQDAPQYQSKYNDLVEVMKELEAVQKLENLQELSVYGLDQPTKGTAHYADGTTKTILVGNAAPGGLNYYCKLEDQDDIYLVSGTTAEKFLRSTLDYVDLSLTSTVETTTYTTSSSDDTSSSTTNSTLNISNITIQRKDLASPVVFTNQDNQLVQNGEPVDDVLSSQLESAISSITASSTVAVSPTSAQRSEYGFDDPKATVSYTVSGTTYSFTIGNGLTEAELPEQETDEDSHSSSSTSSSSITPIKAYYVMMEGRDVVYIVSKDSLPWLTMDLQ

Secondary structure (DSSP, 8-state):
----GGGTTS-B-HHHHHHHHHHHHS---SEE-SS---GGGGT-SS-EEEEEE-TTS-EEEEEEEEEPTTSSEEEEEETT----EEEEHHHHHHHH--GGGGB----S--PPEEEEEE--SSSS---EEEEEE-EEEEEEEETTSSS-EEEEEETTEEEETTEEPPHHHHHHHHHHHHH--EEEEEEES--HHHHHHTT-SS-SEEEEEEETTEEEEEEEEEEEEGGGS------S---------S---PPEEEEEEEETT--EEEEEEGGG-GGGTS---

pLDDT: mean 86.24, std 16.02, range [35.44, 98.5]